Protein AF-A0A930RWK8-F1 (afdb_monomer_lite)

pLDDT: mean 89.37, std 8.67, range [32.5, 98.25]

Secondary structure (DSSP, 8-state):
--HHHHHHHHH-TT--------HHHHHHHHTT-TTSHHHHHHHHHHHGGGTTS---EEEE-STTGGGGHHHHHHHH-TTSEEEEHHHHHHHHHHHHHHHTT----TTT-SS---EEEESS-HHHHHHHHHHHHT-S--EEEE-------------SEEEE----HHHHHHHHHHHGGGTPEEEEGGG-TTSPP-----SSHHHHHHHHHHHHHHHHTSEEEEEEEEEEEGGGTT-BGGGGGGTT-SSP-HHHHHHHHHHHTTT--GGGGEEEEEEEEEEE-TTSPPEEEEEEEEEEE-SS---SSSSTTTTTEEETTTTEEHHHHHHHHHHHHSHHHHHHHHHHHHHHHHHHHHHHTT-

Radius of gyration: 29.42 Å; chains: 1; bounding box: 74×34×78 Å

Structure (mmCIF, N/CA/C/O backbone):
data_AF-A0A930RWK8-F1
#
_entry.id   AF-A0A930RWK8-F1
#
loop_
_atom_site.group_PDB
_atom_site.id
_atom_site.type_symbol
_atom_site.label_atom_id
_atom_site.label_alt_id
_atom_site.label_comp_id
_atom_site.label_asym_id
_atom_site.label_entity_id
_atom_site.label_seq_id
_atom_site.pdbx_PDB_ins_code
_atom_site.Cartn_x
_atom_site.Cartn_y
_atom_site.Cartn_z
_atom_site.occupancy
_atom_site.B_iso_or_equiv
_atom_site.auth_seq_id
_atom_site.auth_comp_id
_atom_site.auth_asym_id
_atom_site.auth_atom_id
_atom_site.pdbx_PDB_model_num
ATOM 1 N N . SER A 1 1 ? -22.813 -0.713 -0.153 1.00 51.06 1 SER A N 1
ATOM 2 C CA . SER A 1 1 ? -22.009 -1.946 -0.028 1.00 51.06 1 SER A CA 1
ATOM 3 C C . SER A 1 1 ? -22.716 -3.048 -0.808 1.00 51.06 1 SER A C 1
ATOM 5 O O . SER A 1 1 ? -23.892 -3.235 -0.554 1.00 51.06 1 SER A O 1
ATOM 7 N N . LYS A 1 2 ? -22.073 -3.734 -1.771 1.00 68.06 2 LYS A N 1
ATOM 8 C CA . LYS A 1 2 ? -22.677 -4.867 -2.525 1.00 68.06 2 LYS A CA 1
ATOM 9 C C . LYS A 1 2 ? -22.442 -6.233 -1.853 1.00 68.06 2 LYS A C 1
ATOM 11 O O . LYS A 1 2 ? -22.583 -7.271 -2.492 1.00 68.06 2 LYS A O 1
ATOM 16 N N . VAL A 1 3 ? -22.033 -6.232 -0.584 1.00 75.00 3 VAL A N 1
ATOM 17 C CA . VAL A 1 3 ? -21.620 -7.450 0.127 1.00 75.00 3 VAL A CA 1
ATOM 18 C C . VAL A 1 3 ? -22.805 -8.395 0.344 1.00 75.00 3 VAL A C 1
ATOM 20 O O . VAL A 1 3 ? -22.684 -9.566 0.011 1.00 75.00 3 VAL A O 1
ATOM 23 N N . TYR A 1 4 ? -23.965 -7.903 0.802 1.00 77.69 4 TYR A N 1
ATOM 24 C CA . TYR A 1 4 ? -25.142 -8.753 1.044 1.00 77.69 4 TYR A CA 1
ATOM 25 C C . TYR A 1 4 ? -25.658 -9.462 -0.221 1.00 77.69 4 TYR A C 1
ATOM 27 O O . TYR A 1 4 ? -25.750 -10.690 -0.182 1.00 77.69 4 TYR A O 1
ATOM 35 N N . PRO A 1 5 ? -25.920 -8.769 -1.353 1.00 82.44 5 PRO A N 1
ATOM 36 C CA . PRO A 1 5 ? -26.327 -9.446 -2.585 1.00 82.44 5 PRO A CA 1
ATOM 37 C C . PRO A 1 5 ? -25.323 -10.505 -3.044 1.00 82.44 5 PRO A C 1
ATOM 39 O O . PRO A 1 5 ? -25.714 -11.627 -3.351 1.00 82.44 5 PRO A O 1
ATOM 42 N N . LYS A 1 6 ? -24.021 -10.182 -3.018 1.00 83.50 6 LYS A N 1
ATOM 43 C CA . LYS A 1 6 ? -22.960 -11.110 -3.428 1.00 83.50 6 LYS A CA 1
ATOM 44 C C . LYS A 1 6 ? -22.943 -12.366 -2.551 1.00 83.50 6 LYS A C 1
ATOM 46 O O . LYS A 1 6 ? -23.054 -13.469 -3.071 1.00 83.50 6 LYS A O 1
ATOM 51 N N . THR A 1 7 ? -22.879 -12.200 -1.230 1.00 84.88 7 THR A N 1
ATOM 52 C CA . THR A 1 7 ? -22.817 -13.322 -0.281 1.00 84.88 7 THR A CA 1
ATOM 53 C C . THR A 1 7 ? -24.063 -14.209 -0.343 1.00 84.88 7 THR A C 1
ATOM 55 O O . THR A 1 7 ? -23.958 -15.428 -0.203 1.00 84.88 7 THR A O 1
ATOM 58 N N . MET A 1 8 ? -25.247 -13.626 -0.559 1.00 86.81 8 MET A N 1
ATOM 59 C CA . MET A 1 8 ? -26.487 -14.397 -0.698 1.00 86.81 8 MET A CA 1
ATOM 60 C C . MET A 1 8 ? -26.535 -15.164 -2.022 1.00 86.81 8 MET A C 1
ATOM 62 O O . MET A 1 8 ? -26.874 -16.345 -2.015 1.00 86.81 8 MET A O 1
ATOM 66 N N . HIS A 1 9 ? -26.124 -14.548 -3.137 1.00 88.56 9 HIS A N 1
ATOM 67 C CA . HIS A 1 9 ? -26.067 -15.214 -4.446 1.00 88.56 9 HIS A CA 1
ATOM 68 C C . HIS A 1 9 ? -25.014 -16.318 -4.525 1.00 88.56 9 HIS A C 1
ATOM 70 O O . HIS A 1 9 ? -25.244 -17.317 -5.208 1.00 88.56 9 HIS A O 1
ATOM 76 N N . ASP A 1 10 ? -23.910 -16.190 -3.787 1.00 88.38 10 ASP A N 1
ATOM 77 C CA . ASP A 1 10 ? -22.914 -17.258 -3.652 1.00 88.38 10 ASP A CA 1
ATOM 78 C C . ASP A 1 10 ? -23.503 -18.503 -2.958 1.00 88.38 10 ASP A C 1
ATOM 80 O O . ASP A 1 10 ? -23.101 -19.629 -3.256 1.00 88.38 10 ASP A O 1
ATOM 84 N N . LYS A 1 11 ? -24.486 -18.325 -2.062 1.00 88.50 11 LYS A N 1
ATOM 85 C CA . LYS A 1 11 ? -25.184 -19.425 -1.374 1.00 88.50 11 LYS A CA 1
ATOM 86 C C . LYS A 1 11 ? -26.382 -19.958 -2.160 1.00 88.50 11 LYS A C 1
ATOM 88 O O . LYS A 1 11 ? -26.614 -21.165 -2.157 1.00 88.50 11 LYS A O 1
ATOM 93 N N . ASN A 1 12 ? -27.156 -19.083 -2.796 1.00 89.38 12 ASN A N 1
ATOM 94 C CA . ASN A 1 12 ? -28.311 -19.454 -3.604 1.00 89.38 12 ASN A CA 1
ATOM 95 C C . ASN A 1 12 ? -28.601 -18.381 -4.667 1.00 89.38 12 ASN A C 1
ATOM 97 O O . ASN A 1 12 ? -28.960 -17.246 -4.352 1.00 89.38 12 ASN A O 1
ATOM 101 N N . LYS A 1 13 ? -28.478 -18.770 -5.939 1.00 88.62 13 LYS A N 1
ATOM 102 C CA . LYS A 1 13 ? -28.637 -17.878 -7.097 1.00 88.62 13 LYS A CA 1
ATOM 103 C C . LYS A 1 13 ? -30.086 -17.474 -7.374 1.00 88.62 13 LYS A C 1
ATOM 105 O O . LYS A 1 13 ? -30.294 -16.498 -8.085 1.00 88.62 13 LYS A O 1
ATOM 110 N N . ASP A 1 14 ? -31.053 -18.194 -6.811 1.00 90.31 14 ASP A N 1
ATOM 111 C CA . ASP A 1 14 ? -32.482 -17.945 -7.022 1.00 90.31 14 ASP A CA 1
ATOM 112 C C . ASP A 1 14 ? -33.058 -16.917 -6.026 1.00 90.31 14 ASP A C 1
ATOM 114 O O . ASP A 1 14 ? -34.237 -16.579 -6.100 1.00 90.31 14 ASP A O 1
ATOM 118 N N . ILE A 1 15 ? -32.247 -16.417 -5.081 1.00 90.06 15 ILE A N 1
ATOM 119 C CA . ILE A 1 15 ? -32.669 -15.385 -4.124 1.00 90.06 15 ILE A CA 1
ATOM 120 C C . ILE A 1 15 ? -32.676 -14.012 -4.803 1.00 90.06 15 ILE A C 1
ATOM 122 O O . ILE A 1 15 ? -31.666 -13.556 -5.341 1.00 90.06 15 ILE A O 1
ATOM 126 N N . GLU A 1 16 ? -33.794 -13.300 -4.696 1.00 89.00 16 GLU A N 1
ATOM 127 C CA . GLU A 1 16 ? -33.871 -11.878 -5.028 1.00 89.00 16 GLU A CA 1
ATOM 128 C C . GLU A 1 16 ? -33.518 -11.034 -3.798 1.00 89.00 16 GLU A C 1
ATOM 130 O O . GLU A 1 16 ? -34.075 -11.222 -2.718 1.00 89.00 16 GLU A O 1
ATOM 135 N N . VAL A 1 17 ? -32.575 -10.101 -3.954 1.00 89.00 17 VAL A N 1
ATOM 136 C CA . VAL A 1 17 ? -32.107 -9.230 -2.867 1.00 89.00 17 VAL A CA 1
ATOM 137 C C . VAL A 1 17 ? -32.398 -7.778 -3.223 1.00 89.00 17 VAL A C 1
ATOM 139 O O . VAL A 1 17 ? -32.021 -7.311 -4.299 1.00 89.00 17 VAL A O 1
ATOM 142 N N . PHE A 1 18 ? -33.035 -7.061 -2.297 1.00 86.19 18 PHE A N 1
ATOM 143 C CA . PHE A 1 18 ? -33.356 -5.642 -2.421 1.00 86.19 18 PHE A CA 1
ATOM 144 C C . PHE A 1 18 ? -32.705 -4.862 -1.282 1.00 86.19 18 PHE A C 1
ATOM 146 O O . PHE A 1 18 ? -32.923 -5.169 -0.111 1.00 86.19 18 PHE A O 1
ATOM 153 N N . ASP A 1 19 ? -31.960 -3.818 -1.633 1.00 87.88 19 ASP A N 1
ATOM 154 C CA . ASP A 1 19 ? -31.342 -2.918 -0.664 1.00 87.88 19 ASP A CA 1
ATOM 155 C C . ASP A 1 19 ? -32.156 -1.622 -0.576 1.00 87.88 19 ASP A C 1
ATOM 157 O O . ASP A 1 19 ? -32.342 -0.921 -1.574 1.00 87.88 19 ASP A O 1
ATOM 161 N N . ILE A 1 20 ? -32.614 -1.274 0.628 1.00 89.25 20 ILE A N 1
ATOM 162 C CA . ILE A 1 20 ? -33.291 -0.002 0.906 1.00 89.25 20 ILE A CA 1
ATOM 163 C C . ILE A 1 20 ? -32.489 0.752 1.960 1.00 89.25 20 ILE A C 1
ATOM 165 O O . ILE A 1 20 ? -32.251 0.258 3.061 1.00 89.25 20 ILE A O 1
ATOM 169 N N . ALA A 1 21 ? -32.071 1.970 1.623 1.00 89.12 21 ALA A N 1
ATOM 170 C CA . ALA A 1 21 ? -31.429 2.858 2.578 1.00 89.12 21 ALA A CA 1
ATOM 171 C C . ALA A 1 21 ? -32.486 3.505 3.484 1.00 89.12 21 ALA A C 1
ATOM 173 O O . ALA A 1 21 ? -33.383 4.194 2.999 1.00 89.12 21 ALA A O 1
ATOM 174 N N . CYS A 1 22 ? -32.334 3.350 4.801 1.00 90.88 22 CYS A N 1
ATOM 175 C CA . CYS A 1 22 ? -33.271 3.887 5.793 1.00 90.88 22 CYS A CA 1
ATOM 176 C C . CYS A 1 22 ? -32.603 4.914 6.735 1.00 90.88 22 CYS A C 1
ATOM 178 O O . CYS A 1 22 ? -32.610 4.724 7.954 1.00 90.88 22 CYS A O 1
ATOM 180 N N . PRO A 1 23 ? -32.008 6.018 6.234 1.00 88.06 23 PRO A N 1
ATOM 181 C CA . PRO A 1 23 ? -31.299 6.982 7.085 1.00 88.06 23 PRO A CA 1
ATOM 182 C C . PRO A 1 23 ? -32.226 7.684 8.090 1.00 88.06 23 PRO A C 1
ATOM 184 O O . PRO A 1 23 ? -31.811 8.002 9.201 1.00 88.06 23 PRO A O 1
ATOM 187 N N . LYS A 1 24 ? -33.508 7.874 7.743 1.00 92.12 24 LYS A N 1
ATOM 188 C CA . LYS A 1 24 ? -34.500 8.496 8.635 1.00 92.12 24 LYS A CA 1
ATOM 189 C C . LYS A 1 24 ? -34.781 7.664 9.896 1.00 92.12 24 LYS A C 1
ATOM 191 O O . LYS A 1 24 ? -35.188 8.230 10.902 1.00 92.12 24 LYS A O 1
ATOM 196 N N . PHE A 1 25 ? -34.563 6.346 9.858 1.00 93.50 25 PHE A N 1
ATOM 197 C CA . PHE A 1 25 ? -34.828 5.465 11.003 1.00 93.50 25 PHE A CA 1
ATOM 198 C C . PHE A 1 25 ? -33.866 5.751 12.154 1.00 93.50 25 PHE A C 1
ATOM 200 O O . PHE A 1 25 ? -34.283 5.750 13.306 1.00 93.50 25 PHE A O 1
ATOM 207 N N . VAL A 1 26 ? -32.605 6.059 11.836 1.00 89.62 26 VAL A N 1
ATOM 208 C CA . VAL A 1 26 ? -31.590 6.434 12.831 1.00 89.62 26 VAL A CA 1
ATOM 209 C C . VAL A 1 26 ? -32.041 7.680 13.591 1.00 89.62 26 VAL A C 1
ATOM 211 O O . VAL A 1 26 ? -32.107 7.663 14.812 1.00 89.62 26 VAL A O 1
ATOM 214 N N . LEU A 1 27 ? -32.480 8.714 12.866 1.00 88.44 27 LEU A N 1
ATOM 215 C CA . LEU A 1 27 ? -32.943 9.967 13.469 1.00 88.44 27 LEU A CA 1
ATOM 216 C C . LEU A 1 27 ? -34.163 9.790 14.380 1.00 88.44 27 LEU A C 1
ATOM 218 O O . LEU A 1 27 ? -34.292 10.512 15.360 1.00 88.44 27 LEU A O 1
ATOM 222 N N . ILE A 1 28 ? -35.074 8.869 14.053 1.00 90.62 28 ILE A N 1
ATOM 223 C CA . ILE A 1 28 ? -36.239 8.565 14.899 1.00 90.62 28 ILE A CA 1
ATOM 224 C C . ILE A 1 28 ? -35.786 7.949 16.218 1.00 90.62 28 ILE A C 1
ATOM 226 O O . ILE A 1 28 ? -36.230 8.367 17.286 1.00 90.62 28 ILE A O 1
ATOM 230 N N . VAL A 1 29 ? -34.886 6.972 16.134 1.00 88.19 29 VAL A N 1
ATOM 231 C CA . VAL A 1 29 ? -34.366 6.264 17.302 1.00 88.19 29 VAL A CA 1
ATOM 232 C C . VAL A 1 29 ? -33.571 7.211 18.198 1.00 88.19 29 VAL A C 1
ATOM 234 O O . VAL A 1 29 ? -33.831 7.279 19.393 1.00 88.19 29 VAL A O 1
ATOM 237 N N . GLU A 1 30 ? -32.674 8.011 17.622 1.00 85.88 30 GLU A N 1
ATOM 238 C CA . GLU A 1 30 ? -31.869 8.997 18.357 1.00 85.88 30 GLU A CA 1
ATOM 239 C C . GLU A 1 30 ? -32.704 10.125 18.980 1.00 85.88 30 GLU A C 1
ATOM 241 O O . GLU A 1 30 ? -32.237 10.813 19.879 1.00 85.88 30 GLU A O 1
ATOM 246 N N . ARG A 1 31 ? -33.944 10.331 18.525 1.00 86.31 31 ARG A N 1
ATOM 247 C CA . ARG A 1 31 ? -34.892 11.279 19.132 1.00 86.31 31 ARG A CA 1
ATOM 248 C C . ARG A 1 31 ? -35.817 10.629 20.159 1.00 86.31 31 ARG A C 1
ATOM 250 O O . ARG A 1 31 ? -36.739 11.296 20.619 1.00 86.31 31 ARG A O 1
ATOM 257 N N . ASN A 1 32 ? -35.602 9.352 20.480 1.00 84.50 32 ASN A N 1
ATOM 258 C CA . ASN A 1 32 ? -36.471 8.544 21.334 1.00 84.50 32 ASN A CA 1
ATOM 259 C C . ASN A 1 32 ? -37.936 8.507 20.832 1.00 84.50 32 ASN A C 1
ATOM 261 O O . ASN A 1 32 ? -38.890 8.576 21.601 1.00 84.50 32 ASN A O 1
ATOM 265 N N . GLN A 1 33 ? -38.126 8.442 19.507 1.00 87.50 33 GLN A N 1
ATOM 266 C CA . GLN A 1 33 ? -39.443 8.486 18.852 1.00 87.50 33 GLN A CA 1
ATOM 267 C C . GLN A 1 33 ? -39.882 7.134 18.273 1.00 87.50 33 GLN A C 1
ATOM 269 O O . GLN A 1 33 ? -40.814 7.080 17.479 1.00 87.50 33 GLN A O 1
ATOM 274 N N . SER A 1 34 ? -39.234 6.031 18.649 1.00 85.50 34 SER A N 1
ATOM 275 C CA . SER A 1 34 ? -39.428 4.714 18.019 1.00 85.50 34 SER A CA 1
ATOM 276 C C . SER A 1 34 ? -40.872 4.188 18.051 1.00 85.50 34 SER A C 1
ATOM 278 O O . SER A 1 34 ? -41.293 3.497 17.119 1.00 85.50 34 SER A O 1
ATOM 280 N N . ASP A 1 35 ? -41.635 4.567 19.079 1.00 83.50 35 ASP A N 1
ATOM 281 C CA . ASP A 1 35 ? -43.015 4.119 19.310 1.00 83.50 35 ASP A CA 1
ATOM 282 C C . ASP A 1 35 ? -44.079 5.172 18.945 1.00 83.50 35 ASP A C 1
ATOM 284 O O . ASP A 1 35 ? -45.250 5.041 19.316 1.00 83.50 35 ASP A O 1
ATOM 288 N N . THR A 1 36 ? -43.708 6.241 18.233 1.00 89.38 36 THR A N 1
ATOM 289 C CA . THR A 1 36 ? -44.656 7.304 17.872 1.00 89.38 36 THR A CA 1
ATOM 290 C C . THR A 1 36 ? -45.355 7.051 16.534 1.00 89.38 36 THR A C 1
ATOM 292 O O . THR A 1 36 ? -44.921 6.251 15.701 1.00 89.38 36 THR A O 1
ATOM 295 N N . LYS A 1 37 ? -46.460 7.767 16.288 1.00 90.12 37 LYS A N 1
ATOM 296 C CA . LYS A 1 37 ? -47.174 7.699 14.999 1.00 90.12 37 LYS A CA 1
ATOM 297 C C . LYS A 1 37 ? -46.309 8.192 13.843 1.00 90.12 37 LYS A C 1
ATOM 299 O O . LYS A 1 37 ? -46.400 7.665 12.739 1.00 90.12 37 LYS A O 1
ATOM 304 N N . GLU A 1 38 ? -45.458 9.176 14.108 1.00 90.31 38 GLU A N 1
ATOM 305 C CA . GLU A 1 38 ? -44.498 9.709 13.148 1.00 90.31 38 GLU A CA 1
ATOM 306 C C . GLU A 1 38 ? -43.496 8.626 12.726 1.00 90.31 38 GLU A C 1
ATOM 308 O O . GLU A 1 38 ? -43.177 8.518 11.543 1.00 90.31 38 GLU A O 1
ATOM 313 N N . ALA A 1 39 ? -43.049 7.772 13.656 1.00 91.50 39 ALA A N 1
ATOM 314 C CA . ALA A 1 39 ? -42.204 6.632 13.317 1.00 91.50 39 ALA A CA 1
ATOM 315 C C . ALA A 1 39 ? -42.926 5.619 12.425 1.00 91.50 39 ALA A C 1
ATOM 317 O O . ALA A 1 39 ? -42.356 5.181 11.425 1.00 91.50 39 ALA A O 1
ATOM 318 N N . GLU A 1 40 ? -44.188 5.285 12.724 1.00 92.69 40 GLU A N 1
ATOM 319 C CA . GLU A 1 40 ? -44.985 4.394 11.868 1.00 92.69 40 GLU A CA 1
ATOM 320 C C . GLU A 1 40 ? -45.141 4.954 10.442 1.00 92.69 40 GLU A C 1
ATOM 322 O O . GLU A 1 40 ? -45.030 4.205 9.468 1.00 92.69 40 GLU A O 1
ATOM 327 N N . GLU A 1 41 ? -45.357 6.265 10.300 1.00 93.88 41 GLU A N 1
ATOM 328 C CA . GLU A 1 41 ? -45.491 6.927 8.999 1.00 93.88 41 GLU A CA 1
ATOM 329 C C . GLU A 1 41 ? -44.176 6.932 8.213 1.00 93.88 41 GLU A C 1
ATOM 331 O O . GLU A 1 41 ? -44.157 6.556 7.039 1.00 93.88 41 GLU A O 1
ATOM 336 N N . VAL A 1 42 ? -43.059 7.274 8.860 1.00 94.81 42 VAL A N 1
ATOM 337 C CA . VAL A 1 42 ? -41.737 7.261 8.219 1.00 94.81 42 VAL A CA 1
ATOM 338 C C . VAL A 1 42 ? -41.330 5.847 7.813 1.00 94.81 42 VAL A C 1
ATOM 340 O O . VAL A 1 42 ? -40.795 5.662 6.717 1.00 94.81 42 VAL A O 1
ATOM 343 N N . VAL A 1 43 ? -41.584 4.841 8.655 1.00 94.88 43 VAL A N 1
ATOM 344 C CA . VAL A 1 43 ? -41.306 3.437 8.324 1.00 94.88 43 VAL A CA 1
ATOM 345 C C . VAL A 1 43 ? -42.156 2.993 7.137 1.00 94.88 43 VAL A C 1
ATOM 347 O O . VAL A 1 43 ? -41.613 2.431 6.187 1.00 94.88 43 VAL A O 1
ATOM 350 N N . ARG A 1 44 ? -43.454 3.315 7.123 1.00 94.25 44 ARG A N 1
ATOM 351 C CA . ARG A 1 44 ? -44.344 3.013 5.993 1.00 94.25 44 ARG A CA 1
ATOM 352 C C . ARG A 1 44 ? -43.893 3.682 4.699 1.00 94.25 44 ARG A C 1
ATOM 354 O O . ARG A 1 44 ? -43.851 3.032 3.661 1.00 94.25 44 ARG A O 1
ATOM 361 N N . GLU A 1 45 ? -43.550 4.966 4.743 1.00 94.06 45 GLU A N 1
ATOM 362 C CA . GLU A 1 45 ? -43.094 5.701 3.562 1.00 94.06 45 GLU A CA 1
ATOM 363 C C . GLU A 1 45 ? -41.775 5.131 3.021 1.00 94.06 45 GLU A C 1
ATOM 365 O O . GLU A 1 45 ? -41.641 4.921 1.816 1.00 94.06 45 GLU A O 1
ATOM 370 N N . THR A 1 46 ? -40.827 4.831 3.912 1.00 94.19 46 THR A N 1
ATOM 371 C CA . THR A 1 46 ? -39.501 4.313 3.544 1.00 94.19 46 THR A CA 1
ATOM 372 C C . THR A 1 46 ? -39.583 2.902 2.961 1.00 94.19 46 THR A C 1
ATOM 374 O O . THR A 1 46 ? -38.875 2.592 2.007 1.00 94.19 46 THR A O 1
ATOM 377 N N . LEU A 1 47 ? -40.464 2.054 3.502 1.00 93.12 47 LEU A N 1
ATOM 378 C CA . LEU A 1 47 ? -40.641 0.667 3.061 1.00 93.12 47 LEU A CA 1
ATOM 379 C C . LEU A 1 47 ? -41.692 0.501 1.956 1.00 93.12 47 LEU A C 1
ATOM 381 O O . LEU A 1 47 ? -41.895 -0.617 1.489 1.00 93.12 47 LEU A O 1
ATOM 385 N N . ARG A 1 48 ? -42.306 1.591 1.475 1.00 91.69 48 ARG A N 1
ATOM 386 C CA . ARG A 1 48 ? -43.249 1.576 0.344 1.00 91.69 48 ARG A CA 1
ATOM 387 C C . ARG A 1 48 ? -42.739 0.804 -0.884 1.00 91.69 48 ARG A C 1
ATOM 389 O O . ARG A 1 48 ? -43.554 0.120 -1.494 1.00 91.69 48 ARG A O 1
ATOM 396 N N . PRO A 1 49 ? -41.442 0.834 -1.258 1.00 90.88 49 PRO A N 1
ATOM 397 C CA . PRO A 1 49 ? -40.943 0.032 -2.379 1.00 90.88 49 PRO A CA 1
ATOM 398 C C . PRO A 1 49 ? -41.121 -1.488 -2.218 1.00 90.88 49 PRO A C 1
ATOM 400 O O . PRO A 1 49 ? -41.052 -2.204 -3.211 1.00 90.88 49 PRO A O 1
ATOM 403 N N . LEU A 1 50 ? -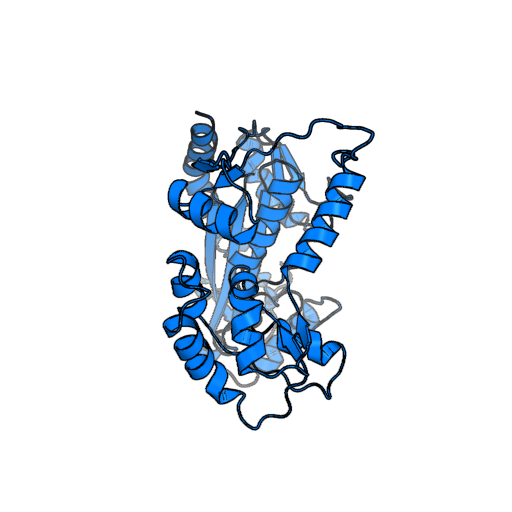41.345 -1.983 -0.995 1.00 87.06 50 LEU A N 1
ATOM 404 C CA . LEU A 1 50 ? -41.626 -3.395 -0.719 1.00 87.06 50 LEU A CA 1
ATOM 405 C C . LEU A 1 50 ? -43.122 -3.734 -0.826 1.00 87.06 50 LEU A C 1
ATOM 407 O O . LEU A 1 50 ? -43.476 -4.914 -0.863 1.00 87.06 50 LEU A O 1
ATOM 411 N N . GLU A 1 51 ? -44.022 -2.748 -0.881 1.00 83.50 51 GLU A N 1
ATOM 412 C CA . GLU A 1 51 ? -45.459 -3.012 -1.009 1.00 83.50 51 GLU A CA 1
ATOM 413 C C . GLU A 1 51 ? -45.764 -3.739 -2.330 1.00 83.50 51 GLU A C 1
ATOM 415 O O . GLU A 1 51 ? -45.349 -3.325 -3.411 1.00 83.50 51 GLU A O 1
ATOM 420 N N . GLY A 1 52 ? -46.498 -4.854 -2.248 1.00 79.00 52 GLY A N 1
ATOM 421 C CA . GLY A 1 52 ? -46.837 -5.691 -3.407 1.00 79.00 52 GLY A CA 1
ATOM 422 C C . GLY A 1 52 ? -45.734 -6.659 -3.851 1.00 79.00 52 GLY A C 1
ATOM 423 O O . GLY A 1 52 ? -45.976 -7.492 -4.727 1.00 79.00 52 GLY A O 1
ATOM 424 N N . THR A 1 53 ? -44.553 -6.604 -3.232 1.00 81.75 53 THR A N 1
ATOM 425 C CA . THR A 1 53 ? -43.502 -7.614 -3.415 1.00 81.75 53 THR A CA 1
ATOM 426 C C . THR A 1 53 ? -43.786 -8.854 -2.555 1.00 81.75 53 THR A C 1
ATOM 428 O O . THR A 1 53 ? -44.495 -8.782 -1.550 1.00 81.75 53 THR A O 1
ATOM 431 N N . LYS A 1 54 ? -43.246 -10.020 -2.939 1.00 85.44 54 LYS A N 1
ATOM 432 C CA . LYS A 1 54 ? -43.336 -11.265 -2.150 1.00 85.44 54 LYS A CA 1
ATOM 433 C C . LYS A 1 54 ? -42.139 -11.422 -1.206 1.00 85.44 54 LYS A C 1
ATOM 435 O O . LYS A 1 54 ? -41.519 -12.478 -1.172 1.00 85.44 54 LYS A O 1
ATOM 440 N N . VAL A 1 55 ? -41.781 -10.364 -0.484 1.00 91.38 55 VAL A N 1
ATOM 441 C CA . VAL A 1 55 ? -40.685 -10.436 0.489 1.00 91.38 55 VAL A CA 1
ATOM 442 C C . VAL A 1 55 ? -41.103 -11.330 1.651 1.00 91.38 55 VAL A C 1
ATOM 444 O O . VAL A 1 55 ? -42.114 -11.078 2.302 1.00 91.38 55 VAL A O 1
ATOM 447 N N . ASP A 1 56 ? -40.321 -12.375 1.907 1.00 94.00 56 ASP A N 1
ATOM 448 C CA . ASP A 1 56 ? -40.504 -13.283 3.044 1.00 94.00 56 ASP A CA 1
ATOM 449 C C . ASP A 1 56 ? -39.568 -12.965 4.220 1.00 94.00 56 ASP A C 1
ATOM 451 O O . ASP A 1 56 ? -39.850 -13.358 5.353 1.00 94.00 56 ASP A O 1
ATOM 455 N N . THR A 1 57 ? -38.492 -12.212 3.972 1.00 93.38 57 THR A N 1
ATOM 456 C CA . THR A 1 57 ? -37.424 -11.949 4.940 1.00 93.38 57 THR A CA 1
ATOM 457 C C . THR A 1 57 ? -36.882 -10.530 4.788 1.00 93.38 57 THR A C 1
ATOM 459 O O . THR A 1 57 ? -36.597 -10.077 3.683 1.00 93.38 57 THR A O 1
ATOM 462 N N . VAL A 1 58 ? -36.685 -9.831 5.907 1.00 92.50 58 VAL A N 1
ATOM 463 C CA . VAL A 1 58 ? -36.053 -8.504 5.965 1.00 92.50 58 VAL A CA 1
ATOM 464 C C . VAL A 1 58 ? -34.896 -8.540 6.959 1.00 92.50 58 VAL A C 1
ATOM 466 O O . VAL A 1 58 ? -35.053 -8.949 8.110 1.00 92.50 58 VAL A O 1
ATOM 469 N N . ILE A 1 59 ? -33.726 -8.084 6.511 1.00 90.94 59 ILE A N 1
ATOM 470 C CA . ILE A 1 59 ? -32.505 -8.015 7.318 1.00 90.94 59 ILE A CA 1
ATOM 471 C C . ILE A 1 59 ? -32.349 -6.597 7.868 1.00 90.94 59 ILE A C 1
ATOM 473 O O . ILE A 1 59 ? -32.313 -5.622 7.117 1.00 90.94 59 ILE A O 1
ATOM 477 N N . LEU A 1 60 ? -32.226 -6.475 9.189 1.00 91.00 60 LEU A N 1
ATOM 478 C CA . LEU A 1 60 ? -32.003 -5.203 9.868 1.00 91.00 60 LEU A CA 1
ATOM 479 C C . LEU A 1 60 ? -30.507 -4.855 9.836 1.00 91.00 60 LEU A C 1
ATOM 481 O O . LEU A 1 60 ? -29.731 -5.248 10.707 1.00 91.00 60 LEU A O 1
ATOM 485 N N . GLY A 1 61 ? -30.104 -4.122 8.796 1.00 86.25 61 GLY A N 1
ATOM 486 C CA . GLY A 1 61 ? -28.697 -3.807 8.509 1.00 86.25 61 GLY A CA 1
ATOM 487 C C . GLY A 1 61 ? -28.039 -2.741 9.397 1.00 86.25 61 GLY A C 1
ATOM 488 O O . GLY A 1 61 ? -26.874 -2.423 9.181 1.00 86.25 61 GLY A O 1
ATOM 489 N N . CYS A 1 62 ? -28.756 -2.163 10.363 1.00 85.88 62 CYS A N 1
ATOM 490 C CA . CYS A 1 62 ? -28.236 -1.154 11.287 1.00 85.88 62 CYS A CA 1
ATOM 491 C C . CYS A 1 62 ? -28.656 -1.492 12.719 1.00 85.88 62 CYS A C 1
ATOM 493 O O . CYS A 1 62 ? -29.800 -1.882 12.949 1.00 85.88 62 CYS A O 1
ATOM 495 N N . THR A 1 63 ? -27.765 -1.252 13.682 1.00 84.06 63 THR A N 1
ATOM 496 C CA . THR A 1 63 ? -27.976 -1.499 15.119 1.00 84.06 63 THR A CA 1
ATOM 497 C C . THR A 1 63 ? -29.101 -0.668 15.744 1.00 84.06 63 THR A C 1
ATOM 499 O O . THR A 1 63 ? -29.596 -1.028 16.805 1.00 84.06 63 THR A O 1
ATOM 502 N N . HIS A 1 64 ? -29.559 0.404 15.087 1.00 87.38 64 HIS A N 1
ATOM 503 C CA . HIS A 1 64 ? -30.722 1.189 15.525 1.00 87.38 64 HIS A CA 1
ATOM 504 C C . HIS A 1 64 ? -32.058 0.507 15.192 1.00 87.38 64 HIS A C 1
ATOM 506 O O . HIS A 1 64 ? -33.053 0.696 15.885 1.00 87.38 64 HIS A O 1
ATOM 512 N N . TYR A 1 65 ? -32.120 -0.275 14.112 1.00 90.81 65 TYR A N 1
ATOM 513 C CA . TYR A 1 65 ? -33.385 -0.785 13.572 1.00 90.81 65 TYR A CA 1
ATOM 514 C C . TYR A 1 65 ? -34.103 -1.816 14.461 1.00 90.81 65 TYR A C 1
ATOM 516 O O . TYR A 1 65 ? -35.334 -1.854 14.402 1.00 90.81 65 TYR A O 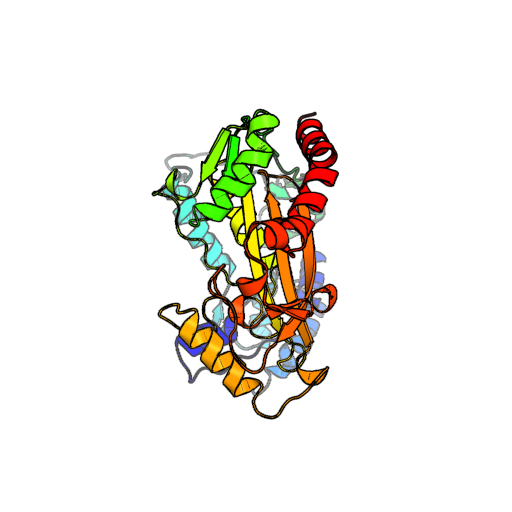1
ATOM 524 N N . PRO A 1 66 ? -33.422 -2.606 15.317 1.00 88.69 66 PRO A N 1
ATOM 525 C CA . PRO A 1 66 ? -34.090 -3.437 16.319 1.00 88.69 66 PRO A CA 1
ATOM 526 C C . PRO A 1 66 ? -35.024 -2.655 17.252 1.00 88.69 66 PRO A C 1
ATOM 528 O O . PRO A 1 66 ? -36.066 -3.182 17.638 1.00 88.69 66 PRO A O 1
ATOM 531 N N . LEU A 1 67 ? -34.732 -1.380 17.536 1.00 88.69 67 LEU A N 1
ATOM 532 C CA . LEU A 1 67 ? -35.608 -0.509 18.334 1.00 88.69 67 LEU A CA 1
ATOM 533 C C . LEU A 1 67 ? -36.907 -0.137 17.602 1.00 88.69 67 LEU A C 1
ATOM 535 O O . LEU A 1 67 ? -37.895 0.210 18.234 1.00 88.69 67 LEU A O 1
ATOM 539 N N . LEU A 1 68 ? -36.938 -0.279 16.275 1.00 91.81 68 LEU A N 1
ATOM 540 C CA . LEU A 1 68 ? -38.126 -0.103 15.437 1.00 91.81 68 LEU A CA 1
ATOM 541 C C . LEU A 1 68 ? -38.760 -1.439 15.032 1.00 91.81 68 LEU A C 1
ATOM 543 O O . LEU A 1 68 ? -39.663 -1.453 14.195 1.00 91.81 68 LEU A O 1
ATOM 547 N N . ARG A 1 69 ? -38.312 -2.576 15.586 1.00 91.31 69 ARG A N 1
ATOM 548 C CA . ARG A 1 69 ? -38.709 -3.919 15.130 1.00 91.31 69 ARG A CA 1
ATOM 549 C C . ARG A 1 69 ? -40.223 -4.098 15.079 1.00 91.31 69 ARG A C 1
ATOM 551 O O . ARG A 1 69 ? -40.735 -4.612 14.088 1.00 91.31 69 ARG A O 1
ATOM 558 N N . GLN A 1 70 ? -40.941 -3.663 16.115 1.00 90.06 70 GLN A N 1
ATOM 559 C CA . GLN A 1 70 ? -42.402 -3.781 16.153 1.00 90.06 70 GLN A CA 1
ATOM 560 C C . GLN A 1 70 ? -43.065 -2.954 15.046 1.00 90.06 70 GLN A C 1
ATOM 562 O O . GLN A 1 70 ? -43.939 -3.450 14.336 1.00 90.06 70 GLN A O 1
ATOM 567 N N . THR A 1 71 ? -42.617 -1.713 14.863 1.00 92.88 71 THR A N 1
ATOM 568 C CA . THR A 1 71 ? -43.112 -0.798 13.830 1.00 92.88 71 THR A CA 1
ATOM 569 C C . THR A 1 71 ? -42.828 -1.321 12.423 1.00 92.88 71 THR A C 1
ATOM 571 O O . THR A 1 71 ? -43.725 -1.356 11.582 1.00 92.88 71 THR A O 1
ATOM 574 N N . ILE A 1 72 ? -41.613 -1.816 12.181 1.00 93.88 72 ILE A N 1
ATOM 575 C CA . ILE A 1 72 ? -41.229 -2.452 10.918 1.00 93.88 72 ILE A CA 1
ATOM 576 C C . ILE A 1 72 ? -42.107 -3.679 10.664 1.00 93.88 72 ILE A C 1
ATOM 578 O O . ILE A 1 72 ? -42.698 -3.773 9.592 1.00 93.88 72 ILE A O 1
ATOM 582 N N . GLN A 1 73 ? -42.276 -4.568 11.650 1.00 94.31 73 GLN A N 1
ATOM 583 C CA . GLN A 1 73 ? -43.103 -5.774 11.520 1.00 94.31 73 GLN A CA 1
ATOM 584 C C . GLN A 1 73 ? -44.557 -5.449 11.152 1.00 94.31 73 GLN A C 1
ATOM 586 O O . GLN A 1 73 ? -45.139 -6.119 10.299 1.00 94.31 73 GLN A O 1
ATOM 591 N N . LYS A 1 74 ? -45.146 -4.410 11.763 1.00 91.12 74 LYS A N 1
ATOM 592 C CA . LYS A 1 74 ? -46.502 -3.943 11.429 1.00 91.12 74 LYS A CA 1
ATOM 593 C C . LYS A 1 74 ? -46.620 -3.506 9.965 1.00 91.12 74 LYS A C 1
ATOM 595 O O . LYS A 1 74 ? -47.677 -3.691 9.369 1.00 91.12 74 LYS A O 1
ATOM 600 N N . VAL A 1 75 ? -45.565 -2.911 9.403 1.00 90.62 75 VAL A N 1
ATOM 601 C CA . VAL A 1 75 ? -45.547 -2.400 8.025 1.00 90.62 75 VAL A CA 1
ATOM 602 C C . VAL A 1 75 ? -45.286 -3.512 7.011 1.00 90.62 75 VAL A C 1
ATOM 604 O O . VAL A 1 75 ? -46.015 -3.598 6.027 1.00 90.62 75 VAL A O 1
ATOM 607 N N . VAL A 1 76 ? -44.292 -4.375 7.244 1.00 91.94 76 VAL A N 1
ATOM 608 C CA . VAL A 1 76 ? -43.936 -5.445 6.289 1.00 91.94 76 VAL A CA 1
ATOM 609 C C . VAL A 1 76 ? -44.877 -6.651 6.360 1.00 91.94 76 VAL A C 1
ATOM 611 O O . VAL A 1 76 ? -44.976 -7.416 5.407 1.00 91.94 76 VAL A O 1
ATOM 614 N N . GLY A 1 77 ? -45.609 -6.804 7.465 1.00 91.50 77 GLY A N 1
ATOM 615 C CA . GLY A 1 77 ? -46.589 -7.865 7.676 1.00 91.50 77 GLY A CA 1
ATOM 616 C C . GLY A 1 77 ? -46.095 -8.959 8.620 1.00 91.50 77 GLY A C 1
ATOM 617 O O . GLY A 1 77 ? -44.905 -9.238 8.728 1.00 91.50 77 GLY A O 1
ATOM 618 N N . ALA A 1 78 ? -47.031 -9.610 9.314 1.00 91.25 78 ALA A N 1
ATOM 619 C CA . ALA A 1 78 ? -46.734 -10.558 10.395 1.00 91.25 78 ALA A CA 1
ATOM 620 C C . ALA A 1 78 ? -46.013 -11.848 9.952 1.00 91.25 78 ALA A C 1
ATOM 622 O O . ALA A 1 78 ? -45.420 -12.521 10.787 1.00 91.25 78 ALA A O 1
ATOM 623 N N . ASN A 1 79 ? -46.062 -12.188 8.660 1.00 92.94 79 ASN A N 1
ATOM 624 C CA . ASN A 1 79 ? -45.444 -13.402 8.115 1.00 92.94 79 ASN A CA 1
ATOM 625 C C . ASN A 1 79 ? -44.011 -13.179 7.607 1.00 92.94 79 ASN A C 1
ATOM 627 O O . ASN A 1 79 ? -43.367 -14.137 7.192 1.00 92.94 79 ASN A O 1
ATOM 631 N N . VAL A 1 80 ? -43.526 -11.934 7.606 1.00 94.44 80 VAL A N 1
ATOM 632 C CA . VAL A 1 80 ? -42.168 -11.607 7.159 1.00 94.44 80 VAL A CA 1
ATOM 633 C C . VAL A 1 80 ? -41.188 -11.842 8.302 1.00 94.44 80 VAL A C 1
ATOM 635 O O . VAL A 1 80 ? -41.352 -11.302 9.398 1.00 94.44 80 VAL A O 1
ATOM 638 N N . THR A 1 81 ? -40.145 -12.622 8.038 1.00 94.75 81 THR A N 1
ATOM 639 C CA . THR A 1 81 ? -39.082 -12.923 8.997 1.00 94.75 81 THR A CA 1
ATOM 640 C C . THR A 1 81 ? -38.156 -11.720 9.143 1.00 94.75 81 THR A C 1
ATOM 642 O O . THR A 1 81 ? -37.511 -11.306 8.183 1.00 94.75 81 THR A O 1
ATOM 645 N N . LEU A 1 82 ? -38.054 -11.159 10.350 1.00 93.25 82 LEU A N 1
ATOM 646 C CA . LEU A 1 82 ? -37.103 -10.084 10.650 1.00 93.25 82 LEU A CA 1
ATOM 647 C C . LEU A 1 82 ? -35.822 -10.642 11.276 1.00 93.25 82 LEU A C 1
ATOM 649 O O . LEU A 1 82 ? -35.850 -11.104 12.425 1.00 93.25 82 LEU A O 1
ATOM 653 N N . ILE A 1 83 ? -34.707 -10.528 10.555 1.00 90.06 83 ILE A N 1
ATOM 654 C CA . ILE A 1 83 ? -33.371 -10.924 11.018 1.00 90.06 83 ILE A CA 1
ATOM 655 C C . ILE A 1 83 ? -32.684 -9.720 11.664 1.00 90.06 83 ILE A C 1
ATOM 657 O O . ILE A 1 83 ? -32.501 -8.683 11.025 1.00 90.06 83 ILE A O 1
ATOM 661 N N . ASP A 1 84 ? -32.307 -9.872 12.932 1.00 86.12 84 ASP A N 1
ATOM 662 C CA . ASP A 1 84 ? -31.563 -8.881 13.708 1.00 86.12 84 ASP A CA 1
ATOM 663 C C . ASP A 1 84 ? -30.069 -9.229 13.713 1.00 86.12 84 ASP A C 1
ATOM 665 O O . ASP A 1 84 ? -29.678 -10.317 14.137 1.00 86.12 84 ASP A O 1
ATOM 669 N N . SER A 1 85 ? -29.239 -8.294 13.255 1.00 76.00 85 SER A N 1
ATOM 670 C CA . SER A 1 85 ? -27.780 -8.428 13.278 1.00 76.00 85 SER A CA 1
ATOM 671 C C . SER A 1 85 ? -27.208 -8.446 14.702 1.00 76.00 85 SER A C 1
ATOM 673 O O . SER A 1 85 ? -26.162 -9.054 14.928 1.00 76.00 85 SER A O 1
ATOM 675 N N . GLY A 1 86 ? -27.911 -7.862 15.677 1.00 78.19 86 GLY A N 1
ATOM 676 C CA . GLY A 1 86 ? -27.505 -7.845 17.079 1.00 78.19 86 GLY A CA 1
ATOM 677 C C . GLY A 1 86 ? -27.430 -9.237 17.708 1.00 78.19 86 GLY A C 1
ATOM 678 O O . GLY A 1 86 ? -26.529 -9.493 18.503 1.00 78.19 86 GLY A O 1
ATOM 679 N N . ALA A 1 87 ? -28.305 -10.170 17.318 1.00 78.31 87 ALA A N 1
ATOM 680 C CA . ALA A 1 87 ? -28.280 -11.538 17.846 1.00 78.31 87 ALA A CA 1
ATOM 681 C C . ALA A 1 87 ? -26.981 -12.278 17.476 1.00 78.31 87 ALA A C 1
ATOM 683 O O . ALA A 1 87 ? -26.396 -12.970 18.310 1.00 78.31 87 ALA A O 1
ATOM 684 N N . GLU A 1 88 ? -26.492 -12.079 16.250 1.00 81.56 88 GLU A N 1
ATOM 685 C CA . GLU A 1 88 ? -25.223 -12.657 15.801 1.00 81.56 88 GLU A CA 1
ATOM 686 C C . GLU A 1 88 ? -24.028 -12.005 16.507 1.00 81.56 88 GLU A C 1
ATOM 688 O O . GLU A 1 88 ? -23.087 -12.689 16.913 1.00 81.56 88 GLU A O 1
ATOM 693 N N . THR A 1 89 ? -24.088 -10.686 16.731 1.00 81.69 89 THR A N 1
ATOM 694 C CA . THR A 1 89 ? -23.088 -9.982 17.545 1.00 81.69 89 THR A CA 1
ATOM 695 C C . THR A 1 89 ? -23.027 -10.554 18.962 1.00 81.69 89 THR A C 1
ATOM 697 O O . THR A 1 89 ? -21.934 -10.818 19.452 1.00 81.69 89 THR A O 1
ATOM 700 N N . VAL A 1 90 ? -24.171 -10.816 19.604 1.00 85.31 90 VAL A N 1
ATOM 701 C CA . VAL A 1 90 ? -24.220 -11.434 20.941 1.00 85.31 90 VAL A CA 1
ATOM 702 C C . VAL A 1 90 ? -23.582 -12.824 20.937 1.00 85.31 90 VAL A C 1
ATOM 704 O O . VAL A 1 90 ? -22.769 -13.111 21.812 1.00 85.31 90 VAL A O 1
ATOM 707 N N . SER A 1 91 ? -23.895 -13.663 19.946 1.00 85.06 91 SER A N 1
ATOM 708 C CA . SER A 1 91 ? -23.291 -14.997 19.804 1.00 85.06 91 SER A CA 1
ATOM 709 C C . SER A 1 91 ? -21.764 -14.919 19.673 1.00 85.06 91 SER A C 1
ATOM 711 O O . SER A 1 91 ? -21.032 -15.580 20.412 1.00 85.06 91 SER A O 1
ATOM 713 N N . SER A 1 92 ? -21.278 -14.036 18.795 1.00 85.00 92 SER A N 1
ATOM 714 C CA . SER A 1 92 ? -19.845 -13.818 18.572 1.00 85.00 92 SER A CA 1
ATOM 715 C C . SER A 1 92 ? -19.134 -13.303 19.828 1.00 85.00 92 SER A C 1
ATOM 717 O O . SER A 1 92 ? -18.064 -13.795 20.187 1.00 85.00 92 SER A O 1
ATOM 719 N N . VAL A 1 93 ? -19.739 -12.342 20.535 1.00 88.44 93 VAL A N 1
ATOM 720 C CA . VAL A 1 93 ? -19.195 -11.799 21.788 1.00 88.44 93 VAL A CA 1
ATOM 721 C C . VAL A 1 93 ? -19.178 -12.864 22.884 1.00 88.44 93 VAL A C 1
ATOM 723 O O . VAL A 1 93 ? -18.176 -12.981 23.583 1.00 88.44 93 VAL A O 1
ATOM 726 N N . SER A 1 94 ? -20.226 -13.682 23.009 1.00 90.00 94 SER A N 1
ATOM 727 C CA . SER A 1 94 ? -20.275 -14.774 23.992 1.00 90.00 94 SER A CA 1
ATOM 728 C C . SER A 1 94 ? -19.122 -15.759 23.796 1.00 90.00 94 SER A C 1
ATOM 730 O O . SER A 1 94 ? -18.421 -16.077 24.753 1.00 90.00 94 SER A O 1
ATOM 732 N N . ALA A 1 95 ? -18.872 -16.184 22.553 1.00 88.25 95 ALA A N 1
ATOM 733 C CA . ALA A 1 95 ? -17.771 -17.093 22.240 1.00 88.25 95 ALA A CA 1
ATOM 734 C C . ALA A 1 95 ? -16.398 -16.499 22.606 1.00 88.25 95 ALA A C 1
ATOM 736 O O . ALA A 1 95 ? -15.536 -17.204 23.132 1.00 88.25 95 ALA A O 1
ATOM 737 N N . LEU A 1 96 ? -16.201 -15.197 22.366 1.00 90.56 96 LEU A N 1
ATOM 738 C CA . LEU A 1 96 ? -14.972 -14.491 22.740 1.00 90.56 96 LEU A CA 1
ATOM 739 C C . LEU A 1 96 ? -14.803 -14.384 24.259 1.00 90.56 96 LEU A C 1
ATOM 741 O O . LEU A 1 96 ? -13.706 -14.613 24.765 1.00 90.56 96 LEU A O 1
ATOM 745 N N . LEU A 1 97 ? -15.870 -14.062 24.994 1.00 91.19 97 LEU A N 1
ATOM 746 C CA . LEU A 1 97 ? -15.828 -13.983 26.455 1.00 91.19 97 LEU A CA 1
ATOM 747 C C . LEU A 1 97 ? -15.508 -15.344 27.081 1.00 91.19 97 LEU A C 1
ATOM 749 O O . LEU A 1 97 ? -14.685 -15.407 27.993 1.00 91.19 97 LEU A O 1
ATOM 753 N N . ASP A 1 98 ? -16.091 -16.429 26.570 1.00 89.12 98 ASP A N 1
ATOM 754 C CA . ASP A 1 98 ? -15.790 -17.789 27.026 1.00 89.12 98 ASP A CA 1
ATOM 755 C C . ASP A 1 98 ? -14.334 -18.171 26.725 1.00 89.12 98 ASP A C 1
ATOM 757 O O . ASP A 1 98 ? -13.614 -18.644 27.609 1.00 89.12 98 ASP A O 1
ATOM 761 N N . TYR A 1 99 ? -13.864 -17.909 25.500 1.00 88.94 99 TYR A N 1
ATOM 762 C CA . TYR A 1 99 ? -12.483 -18.175 25.087 1.00 88.94 99 TYR A CA 1
ATOM 763 C C . TYR A 1 99 ? -11.463 -17.429 25.961 1.00 88.94 99 TYR A C 1
ATOM 765 O O . TYR A 1 99 ? -10.481 -18.013 26.426 1.00 88.94 99 TYR A O 1
ATOM 773 N N . CYS A 1 100 ? -11.729 -16.154 26.244 1.00 91.00 100 CYS A N 1
ATOM 774 C CA . CYS A 1 100 ? -10.892 -15.311 27.092 1.00 91.00 100 CYS A CA 1
ATOM 775 C C . CYS A 1 100 ? -11.086 -15.564 28.597 1.00 91.00 100 CYS A C 1
ATOM 777 O O . CYS A 1 100 ? -10.387 -14.947 29.400 1.00 91.00 100 CYS A O 1
ATOM 779 N N . LYS A 1 101 ? -12.003 -16.462 28.993 1.00 90.06 101 LYS A N 1
ATOM 780 C CA . LYS A 1 101 ? -12.371 -16.739 30.395 1.00 90.06 101 LYS A CA 1
ATOM 781 C C . LYS A 1 101 ? -12.860 -15.496 31.152 1.00 90.06 101 LYS A C 1
ATOM 783 O O . LYS A 1 101 ? -12.555 -15.321 32.328 1.00 90.06 101 LYS A O 1
ATOM 788 N N . LEU A 1 102 ? -13.597 -14.635 30.457 1.00 90.50 102 LEU A N 1
ATOM 789 C CA . LEU A 1 102 ? -14.213 -13.411 30.980 1.00 90.50 102 LEU A CA 1
ATOM 790 C C . LEU A 1 102 ? -15.723 -13.562 31.224 1.00 90.50 102 LEU A C 1
ATOM 792 O O . LEU A 1 102 ? -16.343 -12.665 31.785 1.00 90.50 102 LEU A O 1
ATOM 796 N N . SER A 1 103 ? -16.320 -14.663 30.765 1.00 90.12 103 SER A N 1
ATOM 797 C CA . SER A 1 103 ? -17.740 -14.967 30.948 1.00 90.12 103 SER A CA 1
ATOM 798 C C . SER A 1 103 ? -18.054 -15.283 32.414 1.00 90.12 103 SER A C 1
ATOM 800 O O . SER A 1 103 ? -17.342 -16.060 33.055 1.00 90.12 103 SER A O 1
ATOM 802 N N . GLU A 1 104 ? -19.132 -14.699 32.937 1.00 87.81 104 GLU A N 1
ATOM 803 C CA . GLU A 1 104 ? -19.625 -14.937 34.293 1.00 87.81 104 GLU A CA 1
ATOM 804 C C . GLU A 1 104 ? -21.060 -15.473 34.268 1.00 87.81 104 GLU A C 1
ATOM 806 O O . GLU A 1 104 ? -21.876 -15.135 33.411 1.00 87.81 104 GLU A O 1
ATOM 811 N N . THR A 1 105 ? -21.369 -16.316 35.247 1.00 87.19 105 THR A N 1
ATOM 812 C CA . THR A 1 105 ? -22.678 -16.933 35.479 1.00 87.19 105 THR A CA 1
ATOM 813 C C . THR A 1 105 ? -23.275 -16.416 36.787 1.00 87.19 105 THR A C 1
ATOM 815 O O . THR A 1 105 ? -22.528 -15.930 37.639 1.00 87.19 105 THR A O 1
ATOM 818 N N . PRO A 1 106 ? -24.593 -16.556 37.013 1.00 87.75 106 PRO A N 1
ATOM 819 C CA . PRO A 1 106 ? -25.196 -16.241 38.307 1.00 87.75 106 PRO A CA 1
ATOM 820 C C . PRO A 1 106 ? -24.545 -16.980 39.490 1.00 87.75 106 PRO A C 1
ATOM 822 O O . PRO A 1 106 ? -24.548 -16.471 40.608 1.00 87.75 106 PRO A O 1
ATOM 825 N N . GLU A 1 107 ? -23.966 -18.164 39.265 1.00 90.25 107 GLU A N 1
ATOM 826 C CA . GLU A 1 107 ? -23.223 -18.913 40.280 1.00 90.25 107 GLU A CA 1
ATOM 827 C C . GLU A 1 107 ? -21.841 -18.310 40.576 1.00 90.25 107 GLU A C 1
ATOM 829 O O . GLU A 1 107 ? -21.392 -18.349 41.722 1.00 90.25 107 GLU A O 1
ATOM 834 N N . SER 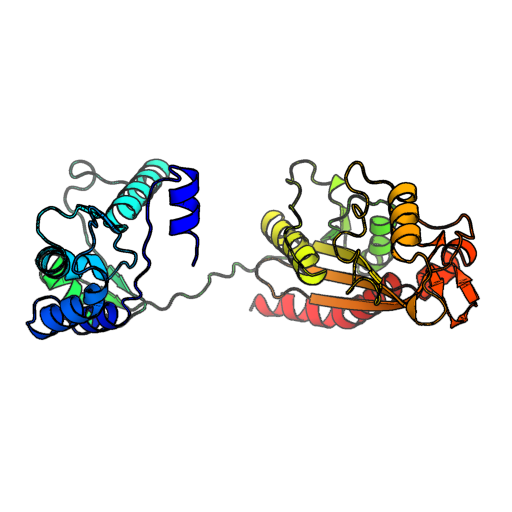A 1 108 ? -21.153 -17.774 39.562 1.00 88.38 108 SER A N 1
ATOM 835 C CA . SER A 1 108 ? -19.809 -17.197 39.714 1.00 88.38 108 SER A CA 1
ATOM 836 C C . SER A 1 108 ? -19.823 -15.717 40.100 1.00 88.38 108 SER A C 1
ATOM 838 O O . SER A 1 108 ? -18.891 -15.261 40.756 1.00 88.38 108 SER A O 1
ATOM 840 N N . ASN A 1 109 ? -20.873 -14.983 39.727 1.00 90.00 109 ASN A N 1
ATOM 841 C CA . ASN A 1 109 ? -21.106 -13.594 40.101 1.00 90.00 109 ASN A CA 1
ATOM 842 C C . ASN A 1 109 ? -22.579 -13.395 40.512 1.00 90.00 109 ASN A C 1
ATOM 844 O O . ASN A 1 109 ? -23.423 -13.048 39.681 1.00 90.00 109 ASN A O 1
ATOM 848 N N . PRO A 1 110 ? -22.910 -13.627 41.795 1.00 87.56 110 PRO A N 1
ATOM 849 C CA . PRO A 1 110 ? -24.283 -13.534 42.286 1.00 87.56 110 PRO A CA 1
ATOM 850 C C . PRO A 1 110 ? -24.804 -12.091 42.380 1.00 87.56 110 PRO A C 1
ATOM 852 O O . PRO A 1 110 ? -26.015 -11.888 42.447 1.00 87.56 110 PRO A O 1
ATOM 855 N N . GLU A 1 111 ? -23.915 -11.091 42.376 1.00 90.31 111 GLU A N 1
ATOM 856 C CA . GLU A 1 111 ? -24.259 -9.667 42.472 1.00 90.31 111 GLU A CA 1
ATOM 857 C C . GLU A 1 111 ? -23.607 -8.868 41.326 1.00 90.31 111 GLU A C 1
ATOM 859 O O . GLU A 1 111 ? -22.687 -8.076 41.553 1.00 90.31 111 GLU A O 1
ATOM 864 N N . PRO A 1 112 ? -24.065 -9.055 40.073 1.00 88.50 112 PRO A N 1
ATOM 865 C CA . PRO A 1 112 ? -23.463 -8.395 38.926 1.00 88.50 112 PRO A CA 1
ATOM 866 C C . PRO A 1 112 ? -23.709 -6.885 38.956 1.00 88.50 112 PRO A C 1
ATOM 868 O O . PRO A 1 112 ? -24.805 -6.407 39.262 1.00 88.50 112 PRO A O 1
ATOM 871 N N . THR A 1 113 ? -22.690 -6.123 38.567 1.00 87.38 113 THR A N 1
ATOM 872 C CA . THR A 1 113 ? -22.792 -4.678 38.354 1.00 87.38 113 THR A CA 1
ATOM 873 C C . THR A 1 113 ? -22.876 -4.370 36.861 1.00 87.38 113 THR A C 1
ATOM 875 O O . THR A 1 113 ? -22.319 -5.079 36.027 1.00 87.38 113 THR A O 1
ATOM 878 N N . LEU A 1 114 ? -23.601 -3.307 36.509 1.00 87.25 114 LEU A N 1
ATOM 879 C CA . LEU A 1 114 ? -23.690 -2.809 35.138 1.00 87.25 114 LEU A CA 1
ATOM 880 C C . LEU A 1 114 ? -23.185 -1.367 35.102 1.00 87.25 114 LEU A C 1
ATOM 882 O O . LEU A 1 114 ? -23.820 -0.466 35.654 1.00 87.25 114 LEU A O 1
ATOM 886 N N . GLU A 1 115 ? -22.048 -1.161 34.444 1.00 89.12 115 GLU A N 1
ATOM 887 C CA . GLU A 1 115 ? -21.549 0.158 34.061 1.00 89.12 115 GLU A CA 1
ATOM 888 C C . GLU A 1 115 ? -21.581 0.275 32.541 1.00 89.12 115 GLU A C 1
ATOM 890 O O . GLU A 1 115 ? -21.156 -0.634 31.830 1.00 89.12 115 GLU A O 1
ATOM 895 N N . ILE A 1 116 ? -22.103 1.392 32.041 1.00 92.25 116 ILE A N 1
ATOM 896 C CA . ILE A 1 116 ? -22.241 1.638 30.610 1.00 92.25 116 ILE A CA 1
ATOM 897 C C . ILE A 1 116 ? -21.358 2.823 30.243 1.00 92.25 116 ILE A C 1
ATOM 899 O O . ILE A 1 116 ? -21.380 3.863 30.903 1.00 92.25 116 ILE A O 1
ATOM 903 N N . TYR A 1 117 ? -20.610 2.681 29.156 1.00 92.75 117 TYR A N 1
ATOM 904 C CA . TYR A 1 117 ? -19.784 3.743 28.603 1.00 92.75 117 TYR A CA 1
ATOM 905 C C . TYR A 1 117 ? -20.243 4.062 27.184 1.00 92.75 117 TYR A C 1
ATOM 907 O O . TYR A 1 117 ? -20.569 3.160 26.416 1.00 92.75 117 TYR A O 1
ATOM 915 N N . THR A 1 118 ? -20.262 5.343 26.827 1.00 91.25 118 THR A N 1
ATOM 916 C CA . THR A 1 118 ? -20.626 5.797 25.480 1.00 91.25 118 THR A CA 1
ATOM 917 C C . THR A 1 118 ? -19.685 6.893 25.002 1.00 91.25 118 THR A C 1
ATOM 919 O O . THR A 1 118 ? -19.245 7.730 25.788 1.00 91.25 118 THR A O 1
ATOM 922 N N . THR A 1 119 ? -19.375 6.914 23.709 1.00 90.19 119 THR A N 1
ATOM 923 C CA . THR A 1 119 ? -18.682 8.041 23.063 1.00 90.19 119 THR A CA 1
ATOM 924 C C . THR A 1 119 ? -19.644 9.169 22.676 1.00 90.19 119 THR A C 1
ATOM 926 O O . THR A 1 119 ? -19.218 10.302 22.438 1.00 90.19 119 THR A O 1
ATOM 929 N N . GLY A 1 120 ? -20.947 8.871 22.642 1.00 86.75 120 GLY A N 1
ATOM 930 C CA . GLY A 1 120 ? -22.021 9.808 22.334 1.00 86.75 120 GLY A CA 1
ATOM 931 C C . GLY A 1 120 ? -22.418 10.700 23.512 1.00 86.75 120 GLY A C 1
ATOM 932 O O . GLY A 1 120 ? -21.631 10.995 24.412 1.00 86.75 120 GLY A O 1
ATOM 933 N N . GLU A 1 121 ? -23.653 11.189 23.484 1.00 90.06 121 GLU A N 1
ATOM 934 C CA . GLU A 1 121 ? -24.251 11.927 24.598 1.00 90.06 121 GLU A CA 1
ATOM 935 C C . GLU A 1 121 ? -24.783 10.922 25.641 1.00 90.06 121 GLU A C 1
ATOM 937 O O . GLU A 1 121 ? -25.498 9.984 25.287 1.00 90.06 121 GLU A O 1
ATOM 942 N N . ALA A 1 122 ? -24.369 11.063 26.906 1.00 92.94 122 ALA A N 1
ATOM 943 C CA . ALA A 1 122 ? -24.627 10.057 27.938 1.00 92.94 122 ALA A CA 1
ATOM 944 C C . ALA A 1 122 ? -26.081 10.062 28.414 1.00 92.94 122 ALA A C 1
ATOM 946 O O . ALA A 1 122 ? -26.646 8.985 28.578 1.00 92.94 122 ALA A O 1
ATOM 947 N N . SER A 1 123 ? -26.686 11.241 28.588 1.00 90.31 123 SER A N 1
ATOM 948 C CA . SER A 1 123 ? -28.064 11.351 29.085 1.00 90.31 123 SER A CA 1
ATOM 949 C C . SER A 1 123 ? -29.102 10.836 28.083 1.00 90.31 123 SER A C 1
ATOM 951 O O . SER A 1 123 ? -30.053 10.161 28.459 1.00 90.31 123 SER A O 1
ATOM 953 N N . LEU A 1 124 ? -28.880 11.069 26.791 1.00 87.00 124 LEU A N 1
ATOM 954 C CA . LEU A 1 124 ? -29.706 10.569 25.703 1.00 87.00 124 LEU A CA 1
ATOM 955 C C . LEU A 1 124 ? -29.601 9.048 25.596 1.00 87.00 124 LEU A C 1
ATOM 957 O O . LEU A 1 124 ? -30.608 8.365 25.428 1.00 87.00 124 LEU A O 1
ATOM 961 N N . PHE A 1 125 ? -28.381 8.510 25.701 1.00 89.62 125 PHE A N 1
ATOM 962 C CA . PHE A 1 125 ? -28.188 7.064 25.699 1.00 89.62 125 PHE A CA 1
ATOM 963 C C . PHE A 1 125 ? -28.863 6.414 26.909 1.00 89.62 125 PHE A C 1
ATOM 965 O O . PHE A 1 125 ? -29.494 5.374 26.752 1.00 89.62 125 PHE A O 1
ATOM 972 N N . GLU A 1 126 ? -28.747 7.021 28.092 1.00 91.75 126 GLU A N 1
ATOM 973 C CA . GLU A 1 126 ? -29.422 6.571 29.312 1.00 91.75 126 GLU A CA 1
ATOM 974 C C . GLU A 1 126 ? -30.936 6.484 29.097 1.00 91.75 126 GLU A C 1
ATOM 976 O O . GLU A 1 126 ? -31.495 5.404 29.252 1.00 91.75 126 GLU A O 1
ATOM 981 N N . GLU A 1 127 ? -31.580 7.553 28.618 1.00 88.62 127 GLU A N 1
ATOM 982 C CA . GLU A 1 127 ? -33.027 7.571 28.362 1.00 88.62 127 GLU A CA 1
ATOM 983 C C . GLU A 1 127 ? -33.468 6.465 27.386 1.00 88.62 127 GLU A C 1
ATOM 985 O O . GLU A 1 127 ? -34.426 5.730 27.645 1.00 88.62 127 GLU A O 1
ATOM 990 N N . ILE A 1 128 ? -32.757 6.309 26.265 1.00 87.31 128 ILE A N 1
ATOM 991 C CA . ILE A 1 128 ? -33.073 5.284 25.260 1.00 87.31 128 ILE A CA 1
ATOM 992 C C . ILE A 1 128 ? -32.868 3.878 25.842 1.00 87.31 128 ILE A C 1
ATOM 994 O O . ILE A 1 128 ? -33.718 3.001 25.667 1.00 87.31 128 ILE A O 1
ATOM 998 N N . ALA A 1 129 ? -31.751 3.648 26.535 1.00 87.94 129 ALA A N 1
ATOM 999 C CA . ALA A 1 129 ? -31.403 2.346 27.089 1.00 87.94 129 ALA A CA 1
ATOM 1000 C C . ALA A 1 129 ? -32.344 1.931 28.225 1.00 87.94 129 ALA A C 1
ATOM 1002 O O . ALA A 1 129 ? -32.706 0.760 28.305 1.00 87.94 129 ALA A O 1
ATOM 1003 N N . GLU A 1 130 ? -32.770 2.862 29.076 1.00 90.31 130 GLU A N 1
ATOM 1004 C CA . GLU A 1 130 ? -33.721 2.596 30.156 1.00 90.31 130 GLU A CA 1
ATOM 1005 C C . GLU A 1 130 ? -35.082 2.157 29.621 1.00 90.31 130 GLU A C 1
ATOM 1007 O O . GLU A 1 130 ? -35.619 1.126 30.043 1.00 90.31 130 GLU A O 1
ATOM 1012 N N . ASN A 1 131 ? -35.596 2.889 28.628 1.00 84.62 131 ASN A N 1
ATOM 1013 C CA . ASN A 1 131 ? -36.844 2.549 27.952 1.00 84.62 131 ASN A CA 1
ATOM 1014 C C . ASN A 1 131 ? -36.747 1.183 27.266 1.00 84.62 131 ASN A C 1
ATOM 1016 O O . ASN A 1 131 ? -37.632 0.341 27.417 1.00 84.62 131 ASN A O 1
ATOM 1020 N N . TRP A 1 132 ? -35.653 0.935 26.546 1.00 83.44 132 TRP A N 1
ATOM 1021 C CA . TRP A 1 132 ? -35.475 -0.306 25.801 1.00 83.44 132 TRP A CA 1
ATOM 1022 C C . TRP A 1 132 ? -35.265 -1.531 26.698 1.00 83.44 132 TRP A C 1
ATOM 1024 O O . TRP A 1 132 ? -35.883 -2.575 26.483 1.00 83.44 132 TRP A O 1
ATOM 1034 N N . LEU A 1 133 ? -34.411 -1.416 27.716 1.00 86.19 133 LEU A N 1
ATOM 1035 C CA . LEU A 1 133 ? -34.108 -2.503 28.649 1.00 86.19 133 LEU A CA 1
ATOM 1036 C C . LEU A 1 133 ? -35.189 -2.680 29.719 1.00 86.19 133 LEU A C 1
ATOM 1038 O O . LEU A 1 133 ? -35.114 -3.638 30.493 1.00 86.19 133 LEU A O 1
ATOM 1042 N N . ASN A 1 134 ? -36.172 -1.774 29.771 1.00 87.31 134 ASN A N 1
ATOM 1043 C CA . ASN A 1 134 ? -37.188 -1.701 30.813 1.00 87.31 134 ASN A CA 1
ATOM 1044 C C . ASN A 1 134 ? -36.549 -1.710 32.217 1.00 87.31 134 ASN A C 1
ATOM 1046 O O . ASN A 1 134 ? -36.886 -2.522 33.085 1.00 87.31 134 ASN A O 1
ATOM 1050 N N . ARG A 1 135 ? -35.548 -0.843 32.405 1.00 87.50 135 ARG A N 1
ATOM 1051 C CA . ARG A 1 135 ? -34.753 -0.690 33.633 1.00 87.50 135 ARG A CA 1
ATOM 1052 C C . ARG A 1 135 ? -34.554 0.789 33.926 1.00 87.50 135 ARG A C 1
ATOM 1054 O O . ARG A 1 135 ? -34.452 1.572 33.001 1.00 87.50 135 ARG A O 1
ATOM 1061 N N . THR A 1 136 ? -34.451 1.151 35.200 1.00 87.75 136 THR A N 1
ATOM 1062 C CA . THR A 1 136 ? -34.209 2.534 35.644 1.00 87.75 136 THR A CA 1
ATOM 1063 C C . THR A 1 136 ? -32.940 2.621 36.485 1.00 87.75 136 THR A C 1
ATOM 1065 O O . THR A 1 136 ? -32.617 1.670 37.201 1.00 87.75 136 THR A O 1
ATOM 1068 N N . GLY A 1 137 ? -32.281 3.775 36.483 1.00 86.44 137 GLY A N 1
ATOM 1069 C CA . GLY A 1 137 ? -31.051 4.044 37.222 1.00 86.44 137 GLY A CA 1
ATOM 1070 C C . GLY A 1 137 ? -29.794 3.500 36.539 1.00 86.44 137 GLY A C 1
ATOM 1071 O O . GLY A 1 137 ? -28.882 3.040 37.234 1.00 86.44 137 GLY A O 1
ATOM 1072 N N . LEU A 1 138 ? -29.745 3.494 35.203 1.00 90.31 138 LEU A N 1
ATOM 1073 C CA . LEU A 1 138 ? -28.559 3.043 34.470 1.00 90.31 138 LEU A CA 1
ATOM 1074 C C . LEU A 1 138 ? -27.401 4.035 34.639 1.00 90.31 138 LEU A C 1
ATOM 1076 O O . LEU A 1 138 ? -27.521 5.223 34.381 1.00 90.31 138 LEU A O 1
ATOM 1080 N N . LYS A 1 139 ? -26.222 3.545 35.030 1.00 91.12 139 LYS A N 1
ATOM 1081 C CA . LYS A 1 139 ? -25.029 4.393 35.162 1.00 91.12 139 LYS A CA 1
ATOM 1082 C C . LYS A 1 139 ? -24.308 4.502 33.821 1.00 91.12 139 LYS A C 1
ATOM 1084 O O . LYS A 1 139 ? -23.486 3.641 33.502 1.00 91.12 139 LYS A O 1
ATOM 1089 N N . VAL A 1 140 ? -24.594 5.564 33.067 1.00 94.06 140 VAL A N 1
ATOM 1090 C CA . VAL A 1 140 ? -23.947 5.848 31.777 1.00 94.06 140 VAL A CA 1
ATOM 1091 C C . VAL A 1 140 ? -22.862 6.916 31.934 1.00 94.06 140 VAL A C 1
ATOM 1093 O O . VAL A 1 140 ? -23.098 8.002 32.458 1.00 94.06 140 VAL A O 1
ATOM 1096 N N . LYS A 1 141 ? -21.645 6.622 31.470 1.00 95.38 141 LYS A N 1
ATOM 1097 C CA . LYS A 1 141 ? -20.504 7.549 31.478 1.00 95.38 141 LYS A CA 1
ATOM 1098 C C . LYS A 1 141 ? -20.084 7.877 30.050 1.00 95.38 141 LYS A C 1
ATOM 1100 O O . LYS A 1 141 ? -19.806 6.979 29.256 1.00 95.38 141 LYS A O 1
ATOM 1105 N N . LYS A 1 142 ? -19.969 9.169 29.731 1.00 93.00 142 LYS A N 1
ATOM 1106 C CA . LYS A 1 142 ? -19.338 9.591 28.479 1.00 93.00 142 LYS A CA 1
ATOM 1107 C C . LYS A 1 142 ? -17.829 9.369 28.559 1.00 93.00 142 LYS A C 1
ATOM 1109 O O . LYS A 1 142 ? -17.197 9.809 29.517 1.00 93.00 142 LYS A O 1
ATOM 1114 N N . VAL A 1 143 ? -17.258 8.728 27.547 1.00 92.44 143 VAL A N 1
ATOM 1115 C CA . VAL A 1 143 ? -15.815 8.510 27.410 1.00 92.44 143 VAL A CA 1
ATOM 1116 C C . VAL A 1 143 ? -15.322 9.024 26.069 1.00 92.44 143 VAL A C 1
ATOM 1118 O O . VAL A 1 143 ? -16.029 8.977 25.066 1.00 92.44 143 VAL A O 1
ATOM 1121 N N . THR A 1 144 ? -14.081 9.494 26.052 1.00 86.56 144 THR A N 1
ATOM 1122 C CA . THR A 1 144 ? -13.361 9.796 24.817 1.00 86.56 144 THR A CA 1
ATOM 1123 C C . THR A 1 144 ? -12.340 8.694 24.615 1.00 86.56 144 THR A C 1
ATOM 1125 O O . THR A 1 144 ? -11.464 8.515 25.461 1.00 86.56 144 THR A O 1
ATOM 1128 N N . LEU A 1 145 ? -12.459 7.954 23.516 1.00 82.75 145 LEU A N 1
ATOM 1129 C CA . LEU A 1 145 ? -11.441 6.984 23.134 1.00 82.75 145 LEU A CA 1
ATOM 1130 C C . LEU A 1 145 ? -10.189 7.757 22.712 1.00 82.75 145 LEU A C 1
ATOM 1132 O O . LEU A 1 145 ? -10.260 8.636 21.854 1.00 82.75 145 LEU A O 1
ATOM 1136 N N . LYS A 1 146 ? -9.064 7.459 23.354 1.00 74.06 146 LYS A N 1
ATOM 1137 C CA . LYS A 1 146 ? -7.735 7.826 22.870 1.00 74.06 146 LYS A CA 1
ATOM 1138 C C . LYS A 1 146 ? -7.118 6.536 22.355 1.00 74.06 146 LYS A C 1
ATOM 1140 O O . LYS A 1 146 ? -7.185 5.535 23.065 1.00 74.06 146 LYS A O 1
ATOM 1145 N N . GLU A 1 147 ? -6.584 6.538 21.140 1.00 62.34 147 GLU A N 1
ATOM 1146 C CA . GLU A 1 147 ? -5.776 5.409 20.685 1.00 62.34 147 GLU A CA 1
ATOM 1147 C C . GLU A 1 147 ? -4.596 5.264 21.644 1.00 62.34 147 GLU A C 1
ATOM 1149 O O . GLU A 1 147 ? -3.853 6.214 21.895 1.00 62.34 147 GLU A O 1
ATOM 1154 N N . GLU A 1 148 ? -4.479 4.089 22.255 1.00 48.69 148 GLU A N 1
ATOM 1155 C CA . GLU A 1 148 ? -3.339 3.749 23.092 1.00 48.69 148 GLU A CA 1
ATOM 1156 C C . GLU A 1 148 ? -2.174 3.418 22.149 1.00 48.69 148 GLU A C 1
ATOM 1158 O O . GLU A 1 148 ? -1.935 2.263 21.798 1.00 48.69 148 GLU A O 1
ATOM 1163 N N . VAL A 1 149 ? -1.476 4.448 21.670 1.00 54.53 149 VAL A N 1
ATOM 1164 C CA . VAL A 1 149 ? -0.218 4.266 20.944 1.00 54.53 149 VAL A CA 1
ATOM 1165 C C . VAL A 1 149 ? 0.823 3.877 21.986 1.00 54.53 149 VAL A C 1
ATOM 1167 O O . VAL A 1 149 ? 1.300 4.714 22.750 1.00 54.53 149 VAL A O 1
ATOM 1170 N N . LYS A 1 150 ? 1.138 2.583 22.087 1.00 50.66 150 LYS A N 1
ATOM 1171 C CA . LYS A 1 150 ? 2.307 2.164 22.864 1.00 50.66 150 LYS A CA 1
ATOM 1172 C C . LYS A 1 150 ? 3.543 2.726 22.156 1.00 50.66 150 LYS A C 1
ATOM 1174 O O . LYS A 1 150 ? 3.698 2.420 20.972 1.00 50.66 150 LYS A O 1
ATOM 1179 N N . PRO A 1 151 ? 4.407 3.506 22.830 1.00 51.62 151 PRO A N 1
ATOM 1180 C CA . PRO A 1 151 ? 5.665 3.932 22.233 1.00 51.62 151 PRO A CA 1
ATOM 1181 C C . PRO A 1 151 ? 6.468 2.677 21.885 1.00 51.62 151 PRO A C 1
ATOM 1183 O O . PRO A 1 151 ? 6.735 1.831 22.746 1.00 51.62 151 PRO A O 1
ATOM 1186 N N . VAL A 1 152 ? 6.752 2.504 20.597 1.00 57.31 152 VAL A N 1
ATOM 1187 C CA . VAL A 1 152 ? 7.570 1.400 20.103 1.00 57.31 152 VAL A CA 1
ATOM 1188 C C . VAL A 1 152 ? 8.999 1.900 20.095 1.00 57.31 152 VAL A C 1
ATOM 1190 O O . VAL A 1 152 ? 9.360 2.685 19.228 1.00 57.31 152 VAL A O 1
ATOM 1193 N N . GLU A 1 153 ? 9.812 1.415 21.033 1.00 65.06 153 GLU A N 1
ATOM 1194 C CA . GLU A 1 153 ? 11.255 1.652 21.006 1.00 65.06 153 GLU A CA 1
ATOM 1195 C C . GLU A 1 153 ? 11.827 0.951 19.762 1.00 65.06 153 GLU A C 1
ATOM 1197 O O . GLU A 1 153 ? 12.094 -0.258 19.756 1.00 65.06 153 GLU A O 1
ATOM 1202 N N . LEU A 1 154 ? 11.939 1.699 18.662 1.00 68.50 154 LEU A N 1
ATOM 1203 C CA . LEU A 1 154 ? 12.384 1.166 17.382 1.00 68.50 154 LEU A CA 1
ATOM 1204 C C . LEU A 1 154 ? 13.858 0.783 17.489 1.00 68.50 154 LEU A C 1
ATOM 1206 O O . LEU A 1 154 ? 14.757 1.617 17.630 1.00 68.50 154 LEU A O 1
ATOM 1210 N N . LYS A 1 155 ? 14.123 -0.520 17.392 1.00 75.38 155 LYS A N 1
ATOM 1211 C CA . LYS A 1 155 ? 15.487 -1.033 17.266 1.00 75.38 155 LYS A CA 1
ATOM 1212 C C . LYS A 1 155 ? 16.132 -0.425 16.021 1.00 75.38 155 LYS A C 1
ATOM 1214 O O . LYS A 1 155 ? 15.459 -0.148 15.032 1.00 75.38 155 LYS A O 1
ATOM 1219 N N . LYS A 1 156 ? 17.463 -0.295 16.028 1.00 86.31 156 LYS A N 1
ATOM 1220 C CA . LYS A 1 156 ? 18.247 0.035 14.822 1.00 86.31 156 LYS A CA 1
ATOM 1221 C C . LYS A 1 156 ? 18.295 -1.150 13.853 1.00 86.31 156 LYS A C 1
ATOM 1223 O O . LYS A 1 156 ? 19.358 -1.689 13.553 1.00 86.31 156 LYS A O 1
ATOM 1228 N N . GLU A 1 157 ? 17.130 -1.576 13.400 1.00 91.81 157 GLU A N 1
ATOM 1229 C CA . GLU A 1 157 ? 16.904 -2.652 12.452 1.00 91.81 157 GLU A CA 1
ATOM 1230 C C . GLU A 1 157 ? 15.921 -2.167 11.386 1.00 91.81 157 GLU A C 1
ATOM 1232 O O . GLU A 1 157 ? 15.001 -1.407 11.677 1.00 91.81 157 GLU A O 1
ATOM 1237 N N . ILE A 1 158 ? 16.147 -2.584 10.145 1.00 93.88 158 ILE A N 1
ATOM 1238 C CA . ILE A 1 158 ? 15.242 -2.344 9.030 1.00 93.88 158 ILE A CA 1
ATOM 1239 C C . ILE A 1 158 ? 15.054 -3.636 8.244 1.00 93.88 158 ILE A C 1
ATOM 1241 O O . ILE A 1 158 ? 16.024 -4.310 7.888 1.00 93.88 158 ILE A O 1
ATOM 1245 N N . VAL A 1 159 ? 13.804 -3.982 7.956 1.00 95.38 159 VAL A N 1
ATOM 1246 C CA . VAL A 1 159 ? 13.458 -5.154 7.151 1.00 95.38 159 VAL A CA 1
ATOM 1247 C C . VAL A 1 159 ? 13.135 -4.706 5.735 1.00 95.38 159 VAL A C 1
ATOM 1249 O O . VAL A 1 159 ? 12.242 -3.897 5.508 1.00 95.38 159 VAL A O 1
ATOM 1252 N N . ILE A 1 160 ? 13.843 -5.250 4.753 1.00 95.44 160 ILE A N 1
ATOM 1253 C CA . ILE A 1 160 ? 13.541 -5.048 3.340 1.00 95.44 160 ILE A CA 1
ATOM 1254 C C . ILE A 1 160 ? 12.578 -6.153 2.908 1.00 95.44 160 ILE A C 1
ATOM 1256 O O . ILE A 1 160 ? 12.956 -7.327 2.836 1.00 95.44 160 ILE A O 1
ATOM 1260 N N . ALA A 1 161 ? 11.339 -5.780 2.588 1.00 93.88 161 ALA A N 1
ATOM 1261 C CA . ALA A 1 161 ? 10.255 -6.679 2.202 1.00 93.88 161 ALA A CA 1
ATOM 1262 C C . ALA A 1 161 ? 10.425 -7.215 0.765 1.00 93.88 161 ALA A C 1
ATOM 1264 O O . ALA A 1 161 ? 9.579 -7.038 -0.113 1.00 93.88 161 ALA A O 1
ATOM 1265 N N . THR A 1 162 ? 11.566 -7.853 0.497 1.00 88.19 162 THR A N 1
ATOM 1266 C CA . THR A 1 162 ? 11.929 -8.420 -0.799 1.00 88.19 162 THR A CA 1
ATOM 1267 C C . THR A 1 162 ? 12.635 -9.762 -0.653 1.00 88.19 162 THR A C 1
ATOM 1269 O O . THR A 1 162 ? 13.475 -9.960 0.222 1.00 88.19 162 THR A O 1
ATOM 1272 N N . ASN A 1 163 ? 12.344 -10.671 -1.583 1.00 83.38 163 ASN A N 1
ATOM 1273 C CA . ASN A 1 163 ? 13.089 -11.918 -1.761 1.00 83.38 163 ASN A CA 1
ATOM 1274 C C . ASN A 1 163 ? 14.231 -11.791 -2.788 1.00 83.38 163 ASN A C 1
ATOM 1276 O O . ASN A 1 163 ? 14.978 -12.751 -3.010 1.00 83.38 163 ASN A O 1
ATOM 1280 N N . ASN A 1 164 ? 14.383 -10.620 -3.421 1.00 81.88 164 ASN A N 1
ATOM 1281 C CA . ASN A 1 164 ? 15.417 -10.351 -4.417 1.00 81.88 164 ASN A CA 1
ATOM 1282 C C . ASN A 1 164 ? 16.731 -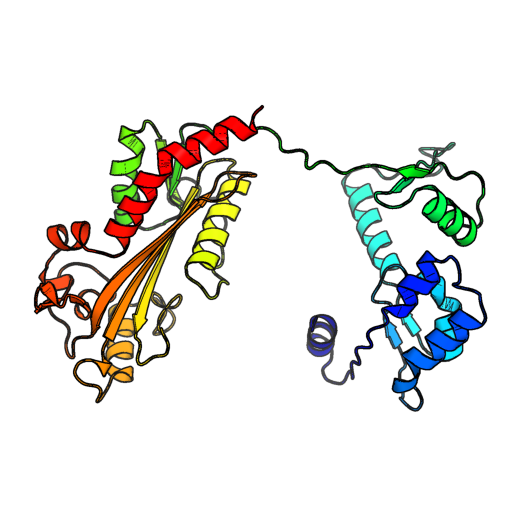9.918 -3.742 1.00 81.88 164 ASN A C 1
ATOM 1284 O O . ASN A 1 164 ? 16.822 -8.831 -3.175 1.00 81.88 164 ASN A O 1
ATOM 1288 N N . VAL A 1 165 ? 17.766 -10.755 -3.866 1.00 77.75 165 VAL A N 1
ATOM 1289 C CA . VAL A 1 165 ? 19.096 -10.533 -3.263 1.00 77.75 165 VAL A CA 1
ATOM 1290 C C . VAL A 1 165 ? 19.757 -9.246 -3.757 1.00 77.75 165 VAL A C 1
ATOM 1292 O O . VAL A 1 165 ? 20.410 -8.560 -2.978 1.00 77.75 165 VAL A O 1
ATOM 1295 N N . GLY A 1 166 ? 19.584 -8.904 -5.038 1.00 77.19 166 GLY A N 1
ATOM 1296 C CA . GLY A 1 166 ? 20.147 -7.684 -5.616 1.00 77.19 166 GLY A CA 1
ATOM 1297 C C . GLY A 1 166 ? 19.542 -6.434 -4.984 1.00 77.19 166 GLY A C 1
ATOM 1298 O O . GLY A 1 166 ? 20.279 -5.584 -4.495 1.00 77.19 166 GLY A O 1
ATOM 1299 N N . LYS A 1 167 ? 18.203 -6.383 -4.894 1.00 80.81 167 LYS A N 1
ATOM 1300 C CA . LYS A 1 167 ? 17.491 -5.280 -4.225 1.00 80.81 167 LYS A CA 1
ATOM 1301 C C . LYS A 1 167 ? 17.907 -5.161 -2.757 1.00 80.81 167 LYS A C 1
ATOM 1303 O O . LYS A 1 167 ? 18.213 -4.070 -2.297 1.00 80.81 167 LYS A O 1
ATOM 1308 N N . ALA A 1 168 ? 17.957 -6.281 -2.034 1.00 85.31 168 ALA A N 1
ATOM 1309 C CA . ALA A 1 168 ? 18.364 -6.285 -0.630 1.00 85.31 168 ALA A CA 1
ATOM 1310 C C . ALA A 1 168 ? 19.770 -5.696 -0.430 1.00 85.31 168 ALA A C 1
ATOM 1312 O O . ALA A 1 168 ? 19.974 -4.900 0.482 1.00 85.31 168 ALA A O 1
ATOM 1313 N N . LYS A 1 169 ? 20.719 -6.035 -1.311 1.00 84.06 169 LYS A N 1
ATOM 1314 C CA . LYS A 1 169 ? 22.081 -5.497 -1.257 1.00 84.06 169 LYS A CA 1
ATOM 1315 C C . LYS A 1 169 ? 22.126 -3.985 -1.510 1.00 84.06 169 LYS A C 1
ATOM 1317 O O . LYS A 1 169 ? 22.804 -3.283 -0.770 1.00 84.06 169 LYS A O 1
ATOM 1322 N N . GLU A 1 170 ? 21.392 -3.489 -2.509 1.00 82.56 170 GLU A N 1
ATOM 1323 C CA . GLU A 1 170 ? 21.310 -2.047 -2.807 1.00 82.56 170 GLU A CA 1
ATOM 1324 C C . GLU A 1 170 ? 20.808 -1.246 -1.596 1.00 82.56 170 GLU A C 1
ATOM 1326 O O . GLU A 1 170 ? 21.377 -0.212 -1.254 1.00 82.56 170 GLU A O 1
ATOM 1331 N N . PHE A 1 171 ? 19.781 -1.744 -0.901 1.00 87.88 171 PHE A N 1
ATOM 1332 C CA . PHE A 1 171 ? 19.276 -1.087 0.305 1.00 87.88 171 PHE A CA 1
ATOM 1333 C C . PHE A 1 171 ? 20.220 -1.226 1.502 1.00 87.88 171 PHE A C 1
ATOM 1335 O O . PHE A 1 171 ? 20.353 -0.282 2.283 1.00 87.88 171 PHE A O 1
ATOM 1342 N N . ALA A 1 172 ? 20.925 -2.352 1.630 1.00 88.38 172 ALA A N 1
ATOM 1343 C CA . ALA A 1 172 ? 21.909 -2.531 2.691 1.00 88.38 172 ALA A CA 1
ATOM 1344 C C . ALA A 1 172 ? 23.026 -1.476 2.632 1.00 88.38 172 ALA A C 1
ATOM 1346 O O . ALA A 1 172 ? 23.330 -0.842 3.642 1.00 88.38 172 ALA A O 1
ATOM 1347 N N . GLU A 1 173 ? 23.546 -1.193 1.434 1.00 88.12 173 GLU A N 1
ATOM 1348 C CA . GLU A 1 173 ? 24.584 -0.176 1.207 1.00 88.12 173 GLU A CA 1
ATOM 1349 C C . GLU A 1 173 ? 24.144 1.249 1.614 1.00 88.12 173 GLU A C 1
ATOM 1351 O O . GLU A 1 173 ? 24.991 2.104 1.875 1.00 88.12 173 GLU A O 1
ATOM 1356 N N . ILE A 1 174 ? 22.835 1.506 1.716 1.00 86.88 174 ILE A N 1
ATOM 1357 C CA . ILE A 1 174 ? 22.265 2.799 2.126 1.00 86.88 174 ILE A CA 1
ATOM 1358 C C . ILE A 1 174 ? 22.086 2.884 3.646 1.00 86.88 174 ILE A C 1
ATOM 1360 O O . ILE A 1 174 ? 22.416 3.907 4.254 1.00 86.88 174 ILE A O 1
ATOM 1364 N N . PHE A 1 175 ? 21.538 1.836 4.268 1.00 90.00 175 PHE A N 1
ATOM 1365 C CA . PHE A 1 175 ? 21.109 1.878 5.671 1.00 90.00 175 PHE A CA 1
ATOM 1366 C C . PHE A 1 175 ? 22.181 1.414 6.665 1.00 90.00 175 PHE A C 1
ATOM 1368 O O . PHE A 1 175 ? 22.233 1.941 7.780 1.00 90.00 175 PHE A O 1
ATOM 1375 N N . GLU A 1 176 ? 23.083 0.508 6.278 1.00 90.88 176 GLU A N 1
ATOM 1376 C CA . GLU A 1 176 ? 24.177 0.066 7.155 1.00 90.88 176 GLU A CA 1
ATOM 1377 C C . GLU A 1 176 ? 25.103 1.225 7.574 1.00 90.88 176 GLU A C 1
ATOM 1379 O O . GLU A 1 176 ? 25.371 1.360 8.773 1.00 90.88 176 GLU A O 1
ATOM 1384 N N . PRO A 1 177 ? 25.531 2.148 6.678 1.00 90.69 177 PRO A N 1
ATOM 1385 C CA . PRO A 1 177 ? 26.322 3.317 7.078 1.00 90.69 177 PRO A CA 1
ATOM 1386 C C . PRO A 1 177 ? 25.578 4.280 8.013 1.00 90.69 177 PRO A C 1
ATOM 1388 O O . PRO A 1 177 ? 26.208 5.040 8.747 1.00 90.69 177 PRO A O 1
ATOM 1391 N N . LYS A 1 178 ? 24.239 4.245 8.006 1.00 87.06 178 LYS A N 1
ATOM 1392 C CA . LYS A 1 178 ? 23.374 5.003 8.924 1.00 87.06 178 LYS A CA 1
ATOM 1393 C C . LYS A 1 178 ? 23.193 4.302 10.280 1.00 87.06 178 LYS A C 1
ATOM 1395 O O . LYS A 1 178 ? 22.535 4.841 11.168 1.00 87.06 178 LYS A O 1
ATOM 1400 N N . GLY A 1 179 ? 23.804 3.129 10.466 1.00 89.31 179 GLY A N 1
ATOM 1401 C CA . GLY A 1 179 ? 23.822 2.378 11.719 1.00 89.31 179 GLY A CA 1
ATOM 1402 C C . GLY A 1 179 ? 22.647 1.420 11.911 1.00 89.31 179 GLY A C 1
ATOM 1403 O O . GLY A 1 179 ? 22.396 1.040 13.052 1.00 89.31 179 GLY A O 1
ATOM 1404 N N . TYR A 1 180 ? 21.936 1.055 10.840 1.00 91.12 180 TYR A N 1
ATOM 1405 C CA . TYR A 1 180 ? 20.840 0.085 10.881 1.00 91.12 180 TYR A CA 1
ATOM 1406 C C . TYR A 1 180 ? 21.322 -1.312 10.487 1.00 91.12 180 TYR A C 1
ATOM 1408 O O . TYR A 1 180 ? 22.067 -1.478 9.525 1.00 91.12 180 TYR A O 1
ATOM 1416 N N . SER A 1 181 ? 20.857 -2.322 11.219 1.00 92.69 181 SER A N 1
ATOM 1417 C CA . SER A 1 181 ? 20.952 -3.728 10.829 1.00 92.69 181 SER A CA 1
ATOM 1418 C C . SER A 1 181 ? 19.912 -4.025 9.754 1.00 92.69 181 SER A C 1
ATOM 1420 O O . SER A 1 181 ? 18.724 -3.803 9.976 1.00 92.69 181 SER A O 1
ATOM 1422 N N . VAL A 1 182 ? 20.335 -4.527 8.596 1.00 93.44 182 VAL A N 1
ATOM 1423 C CA . VAL A 1 182 ? 19.431 -4.788 7.471 1.00 93.44 182 VAL A CA 1
ATOM 1424 C C . VAL A 1 182 ? 19.058 -6.266 7.445 1.00 93.44 182 VAL A C 1
ATOM 1426 O O . VAL A 1 182 ? 19.918 -7.147 7.423 1.00 93.44 182 VAL A O 1
ATOM 1429 N N . LYS A 1 183 ? 17.754 -6.529 7.454 1.00 94.19 183 LYS A N 1
ATOM 1430 C CA . LYS A 1 183 ? 17.136 -7.854 7.370 1.00 94.19 183 LYS A CA 1
ATOM 1431 C C . LYS A 1 183 ? 16.284 -7.960 6.114 1.00 94.19 183 LYS A C 1
ATOM 1433 O O . LYS A 1 183 ? 15.922 -6.957 5.506 1.00 94.19 183 LYS A O 1
ATOM 1438 N N . THR A 1 184 ? 15.953 -9.175 5.709 1.00 93.94 184 THR A N 1
ATOM 1439 C CA . THR A 1 184 ? 15.094 -9.454 4.552 1.00 93.94 184 THR A CA 1
ATOM 1440 C C . THR A 1 184 ? 13.982 -10.418 4.939 1.00 93.94 184 THR A C 1
ATOM 1442 O O . THR A 1 184 ? 14.043 -11.038 5.995 1.00 93.94 184 THR A O 1
ATOM 1445 N N . LEU A 1 185 ? 13.005 -10.636 4.055 1.00 91.38 185 LEU A N 1
ATOM 1446 C CA . LEU A 1 185 ? 11.966 -11.658 4.272 1.00 91.38 185 LEU A CA 1
ATOM 1447 C C . LEU A 1 185 ? 12.536 -13.066 4.508 1.00 91.38 185 LEU A C 1
ATOM 1449 O O . LEU A 1 185 ? 11.898 -13.901 5.134 1.00 91.38 185 LEU A O 1
ATOM 1453 N N . ARG A 1 186 ? 13.764 -13.337 4.049 1.00 89.62 186 ARG A N 1
ATOM 1454 C CA . ARG A 1 186 ? 14.436 -14.626 4.265 1.00 89.62 186 ARG A CA 1
ATOM 1455 C C . ARG A 1 186 ? 14.859 -14.853 5.713 1.00 89.62 186 ARG A C 1
ATOM 1457 O O . ARG A 1 186 ? 15.100 -15.996 6.086 1.00 89.62 186 ARG A O 1
ATOM 1464 N N . ASP A 1 187 ? 14.989 -13.784 6.494 1.00 91.19 187 ASP A N 1
ATOM 1465 C CA . ASP A 1 187 ? 15.297 -13.852 7.920 1.00 91.19 187 ASP A CA 1
ATOM 1466 C C . ASP A 1 187 ? 14.064 -14.224 8.764 1.00 91.19 187 ASP A C 1
ATOM 1468 O O . ASP A 1 187 ? 14.230 -14.578 9.928 1.00 91.19 187 ASP A O 1
ATOM 1472 N N . PHE A 1 188 ? 12.863 -14.187 8.170 1.00 91.44 188 PHE A N 1
ATOM 1473 C CA . PHE A 1 188 ? 11.575 -14.429 8.827 1.00 91.44 188 PHE A CA 1
ATOM 1474 C C . PHE A 1 188 ? 10.727 -15.439 8.027 1.00 91.44 188 PHE A C 1
ATOM 1476 O O . PHE A 1 188 ? 9.715 -15.070 7.427 1.00 91.44 188 PHE A O 1
ATOM 1483 N N . PRO A 1 189 ? 11.143 -16.719 7.949 1.00 86.31 189 PRO A N 1
ATOM 1484 C CA . PRO A 1 189 ? 10.439 -17.748 7.176 1.00 86.31 189 PRO A CA 1
ATOM 1485 C C . PRO A 1 189 ? 9.012 -18.049 7.668 1.00 86.31 189 PRO A C 1
ATOM 1487 O O . PRO A 1 189 ? 8.258 -18.712 6.960 1.00 86.31 189 PRO A O 1
ATOM 1490 N N . GLU A 1 190 ? 8.664 -17.619 8.878 1.00 88.81 190 GLU A N 1
ATOM 1491 C CA . GLU A 1 190 ? 7.339 -17.731 9.482 1.00 88.81 190 GLU A CA 1
ATOM 1492 C C . GLU A 1 190 ? 6.332 -16.686 8.986 1.00 88.81 190 GLU A C 1
ATOM 1494 O O . GLU A 1 190 ? 5.136 -16.893 9.182 1.00 88.81 190 GLU A O 1
ATOM 1499 N N . LEU A 1 191 ? 6.788 -15.597 8.352 1.00 88.56 191 LEU A N 1
ATOM 1500 C CA . LEU A 1 191 ? 5.889 -14.580 7.810 1.00 88.56 191 LEU A CA 1
ATOM 1501 C C . LEU A 1 191 ? 5.112 -15.128 6.617 1.00 88.56 191 LEU A C 1
ATOM 1503 O O . LEU A 1 191 ? 5.690 -15.659 5.662 1.00 88.56 191 LEU A O 1
ATOM 1507 N N . GLU A 1 192 ? 3.797 -14.940 6.649 1.00 86.25 192 GLU A N 1
ATOM 1508 C CA . GLU A 1 192 ? 2.944 -15.239 5.506 1.00 86.25 192 GLU A CA 1
ATOM 1509 C C . GLU A 1 192 ? 3.215 -14.253 4.358 1.00 86.25 192 GLU A C 1
ATOM 1511 O O . GLU A 1 192 ? 3.536 -13.078 4.558 1.00 86.25 192 GLU A O 1
ATOM 1516 N N . GLU A 1 193 ? 3.108 -14.734 3.117 1.00 84.38 193 GLU A N 1
ATOM 1517 C CA . GLU A 1 193 ? 3.268 -13.870 1.950 1.00 84.38 193 GLU A CA 1
ATOM 1518 C C . GLU A 1 193 ? 2.080 -12.905 1.862 1.00 84.38 193 GLU A C 1
ATOM 1520 O O . GLU A 1 193 ? 0.927 -13.320 1.754 1.00 84.38 193 GLU A O 1
ATOM 1525 N N . VAL A 1 194 ? 2.365 -11.602 1.894 1.00 88.50 194 VAL A N 1
ATOM 1526 C CA . VAL A 1 194 ? 1.332 -10.570 1.770 1.00 88.50 194 VAL A CA 1
ATOM 1527 C C . VAL A 1 194 ? 0.818 -10.538 0.331 1.00 88.50 194 VAL A C 1
ATOM 1529 O O . VAL A 1 194 ? 1.553 -10.167 -0.590 1.00 88.50 194 VAL A O 1
ATOM 1532 N N . GLU A 1 195 ? -0.450 -10.901 0.133 1.00 86.50 195 GLU A N 1
ATOM 1533 C CA . GLU A 1 195 ? -1.097 -10.830 -1.177 1.00 86.50 195 GLU A CA 1
ATOM 1534 C C . GLU A 1 195 ? -1.250 -9.375 -1.652 1.00 86.50 195 GLU A C 1
ATOM 1536 O O . GLU A 1 195 ? -1.910 -8.546 -1.028 1.00 86.50 195 GLU A O 1
ATOM 1541 N N . GLU A 1 196 ? -0.670 -9.061 -2.811 1.00 84.00 196 GLU A N 1
ATOM 1542 C CA . GLU A 1 196 ? -0.758 -7.744 -3.450 1.00 84.00 196 GLU A CA 1
ATOM 1543 C C . GLU A 1 196 ? -2.110 -7.566 -4.161 1.00 84.00 196 GLU A C 1
ATOM 1545 O O . GLU A 1 196 ? -2.266 -7.890 -5.343 1.00 84.00 196 GLU A O 1
ATOM 1550 N N . THR A 1 197 ? -3.107 -7.060 -3.433 1.00 88.50 197 THR A N 1
ATOM 1551 C CA . THR A 1 197 ? -4.465 -6.819 -3.960 1.00 88.50 197 THR A CA 1
ATOM 1552 C C . THR A 1 197 ? -4.710 -5.386 -4.445 1.00 88.50 197 THR A C 1
ATOM 1554 O O . THR A 1 197 ? -5.818 -5.064 -4.883 1.00 88.50 197 THR A O 1
ATOM 1557 N N . GLY A 1 198 ? -3.709 -4.512 -4.327 1.00 86.31 198 GLY A N 1
ATOM 1558 C CA . GLY A 1 198 ? -3.784 -3.112 -4.727 1.00 86.31 198 GLY A CA 1
ATOM 1559 C C . GLY A 1 198 ? -3.869 -2.930 -6.242 1.00 86.31 198 GLY A C 1
ATOM 1560 O O . GLY A 1 198 ? -3.515 -3.801 -7.041 1.00 86.31 198 GLY A O 1
ATOM 1561 N N . LYS A 1 199 ? -4.374 -1.768 -6.647 1.00 91.06 199 LYS A N 1
ATOM 1562 C CA . LYS A 1 199 ? -4.495 -1.331 -8.044 1.00 91.06 199 LYS A CA 1
ATOM 1563 C C . LYS A 1 199 ? -3.392 -0.356 -8.442 1.00 91.06 199 LYS A C 1
ATOM 1565 O O . LYS A 1 199 ? -3.208 -0.119 -9.634 1.00 91.06 199 LYS A O 1
ATOM 1570 N N . THR A 1 200 ? -2.673 0.204 -7.474 1.00 94.62 200 THR A N 1
ATOM 1571 C CA . THR A 1 200 ? -1.528 1.094 -7.689 1.00 94.62 200 THR A CA 1
ATOM 1572 C C . THR A 1 200 ? -0.267 0.532 -7.036 1.00 94.62 200 THR A C 1
ATOM 1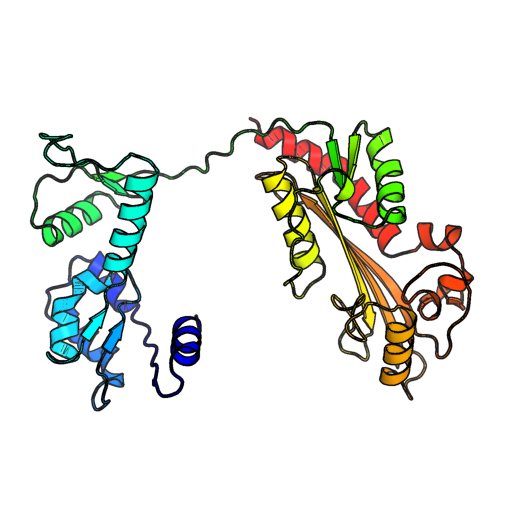574 O O . THR A 1 200 ? -0.341 -0.296 -6.126 1.00 94.62 200 THR A O 1
ATOM 1577 N N . PHE A 1 201 ? 0.900 1.004 -7.487 1.00 95.69 201 PHE A N 1
ATOM 1578 C CA . PHE A 1 201 ? 2.181 0.634 -6.877 1.00 95.69 201 PHE A CA 1
ATOM 1579 C C . PHE A 1 201 ? 2.248 1.044 -5.400 1.00 95.69 201 PHE A C 1
ATOM 1581 O O . PHE A 1 201 ? 2.741 0.290 -4.566 1.00 95.69 201 PHE A O 1
ATOM 1588 N N . GLU A 1 202 ? 1.699 2.215 -5.062 1.00 96.69 202 GLU A N 1
ATOM 1589 C CA . GLU A 1 202 ? 1.625 2.688 -3.679 1.00 96.69 202 GLU A CA 1
ATOM 1590 C C . GLU A 1 202 ? 0.754 1.778 -2.809 1.00 96.69 202 GLU A C 1
ATOM 1592 O O . GLU A 1 202 ? 1.185 1.397 -1.725 1.00 96.69 202 GLU A O 1
ATOM 1597 N N . GLU A 1 203 ? -0.435 1.382 -3.275 1.00 95.44 203 GLU A N 1
ATOM 1598 C CA . GLU A 1 203 ? -1.328 0.502 -2.510 1.00 95.44 203 GLU A CA 1
ATOM 1599 C C . GLU A 1 203 ? -0.661 -0.844 -2.194 1.00 95.44 203 GLU A C 1
ATOM 1601 O O . GLU A 1 203 ? -0.736 -1.313 -1.060 1.00 95.44 203 GLU A O 1
ATOM 1606 N N . ASN A 1 204 ? 0.036 -1.445 -3.163 1.00 94.62 204 ASN A N 1
ATOM 1607 C CA . ASN A 1 204 ? 0.759 -2.703 -2.956 1.00 94.62 204 ASN A CA 1
ATOM 1608 C C . ASN A 1 204 ? 1.954 -2.542 -2.012 1.00 94.62 204 ASN A C 1
ATOM 1610 O O . ASN A 1 204 ? 2.146 -3.356 -1.105 1.00 94.62 204 ASN A O 1
ATOM 1614 N N . ALA A 1 205 ? 2.766 -1.501 -2.217 1.00 95.62 205 ALA A N 1
ATOM 1615 C CA . ALA A 1 205 ? 3.938 -1.253 -1.391 1.00 95.62 205 ALA A CA 1
ATOM 1616 C C . ALA A 1 205 ? 3.541 -0.927 0.059 1.00 95.62 205 ALA A C 1
ATOM 1618 O O . ALA A 1 205 ? 4.145 -1.472 0.981 1.00 95.62 205 ALA A O 1
ATOM 1619 N N . ARG A 1 206 ? 2.485 -0.127 0.273 1.00 96.38 206 ARG A N 1
ATOM 1620 C CA . ARG A 1 206 ? 1.923 0.152 1.605 1.00 96.38 206 ARG A CA 1
ATOM 1621 C C . ARG A 1 206 ? 1.388 -1.097 2.265 1.00 96.38 206 ARG A C 1
ATOM 1623 O O . ARG A 1 206 ? 1.805 -1.398 3.377 1.00 96.38 206 ARG A O 1
ATOM 1630 N N . LEU A 1 207 ? 0.533 -1.848 1.567 1.00 95.12 207 LEU A N 1
ATOM 1631 C CA . LEU A 1 207 ? -0.046 -3.076 2.102 1.00 95.12 207 LEU A CA 1
ATOM 1632 C C . LEU A 1 207 ? 1.051 -4.021 2.603 1.00 95.12 207 LEU A C 1
ATOM 1634 O O . LEU A 1 207 ? 0.946 -4.563 3.698 1.00 95.12 207 LEU A O 1
ATOM 1638 N N . LYS A 1 208 ? 2.142 -4.161 1.848 1.00 94.62 208 LYS A N 1
ATOM 1639 C CA . LYS A 1 208 ? 3.285 -4.989 2.241 1.00 94.62 208 LYS A CA 1
ATOM 1640 C C . LYS A 1 208 ? 4.083 -4.394 3.405 1.00 94.62 208 LYS A C 1
ATOM 1642 O O . LYS A 1 208 ? 4.348 -5.105 4.369 1.00 94.62 208 LYS A O 1
ATOM 1647 N N . ALA A 1 209 ? 4.474 -3.121 3.326 1.00 96.19 209 ALA A N 1
ATOM 1648 C CA . ALA A 1 209 ? 5.297 -2.481 4.353 1.00 96.19 209 ALA A CA 1
ATOM 1649 C C . ALA A 1 209 ? 4.567 -2.385 5.699 1.00 96.19 209 ALA A C 1
ATOM 1651 O O . ALA A 1 209 ? 5.115 -2.786 6.720 1.00 96.19 209 ALA A O 1
ATOM 1652 N N . GLU A 1 210 ? 3.329 -1.891 5.699 1.00 95.25 210 GLU A N 1
ATOM 1653 C CA . GLU A 1 210 ? 2.547 -1.626 6.910 1.00 95.25 210 GLU A CA 1
ATOM 1654 C C . GLU A 1 210 ? 2.124 -2.924 7.607 1.00 95.25 210 GLU A C 1
ATOM 1656 O O . GLU A 1 210 ? 2.210 -3.011 8.832 1.00 95.25 210 GLU A O 1
ATOM 1661 N N . THR A 1 211 ? 1.742 -3.960 6.850 1.00 94.00 211 THR A N 1
ATOM 1662 C CA . THR A 1 211 ? 1.416 -5.279 7.426 1.00 94.00 211 THR A CA 1
ATOM 1663 C C . THR A 1 211 ? 2.621 -5.859 8.163 1.00 94.00 211 THR A C 1
ATOM 1665 O O . THR A 1 211 ? 2.527 -6.180 9.346 1.00 94.00 211 THR A O 1
ATOM 1668 N N . ILE A 1 212 ? 3.779 -5.913 7.498 1.00 94.12 212 ILE A N 1
ATOM 1669 C CA . ILE A 1 212 ? 4.991 -6.510 8.075 1.00 94.12 212 ILE A CA 1
ATOM 1670 C C . ILE A 1 212 ? 5.536 -5.645 9.218 1.00 94.12 212 ILE A C 1
ATOM 1672 O O . ILE A 1 212 ? 6.018 -6.185 10.211 1.00 94.12 212 ILE A O 1
ATOM 1676 N N . ALA A 1 213 ? 5.445 -4.313 9.122 1.00 93.56 213 ALA A N 1
ATOM 1677 C CA . ALA A 1 213 ? 5.903 -3.418 10.184 1.00 93.56 213 ALA A CA 1
ATOM 1678 C C . ALA A 1 213 ? 5.104 -3.646 11.466 1.00 93.56 213 ALA A C 1
ATOM 1680 O O . ALA A 1 213 ? 5.690 -3.804 12.536 1.00 93.56 213 ALA A O 1
ATOM 1681 N N . ASN A 1 214 ? 3.778 -3.739 11.356 1.00 90.44 214 ASN A N 1
ATOM 1682 C CA . ASN A 1 214 ? 2.908 -4.006 12.496 1.00 90.44 214 ASN A CA 1
ATOM 1683 C C . ASN A 1 214 ? 3.094 -5.419 13.065 1.00 90.44 214 ASN A C 1
ATOM 1685 O O . ASN A 1 214 ? 2.971 -5.603 14.273 1.00 90.44 214 ASN A O 1
ATOM 1689 N N . GLU A 1 215 ? 3.426 -6.411 12.244 1.00 91.50 215 GLU A N 1
ATOM 1690 C CA . GLU A 1 215 ? 3.682 -7.770 12.727 1.00 91.50 215 GLU A CA 1
ATOM 1691 C C . GLU A 1 215 ? 5.035 -7.892 13.446 1.00 91.50 215 GLU A C 1
ATOM 1693 O O . GLU A 1 215 ? 5.110 -8.421 14.555 1.00 91.50 215 GLU A O 1
ATOM 1698 N N . LEU A 1 216 ? 6.102 -7.345 12.855 1.00 90.69 216 LEU A N 1
ATOM 1699 C CA . LEU A 1 216 ? 7.466 -7.445 13.385 1.00 90.69 216 LEU A CA 1
ATOM 1700 C C . LEU A 1 216 ? 7.826 -6.363 14.409 1.00 90.69 216 LEU A C 1
ATOM 1702 O O . LEU A 1 216 ? 8.878 -6.449 15.045 1.00 90.69 216 LEU A O 1
ATOM 1706 N N . GLN A 1 217 ? 6.982 -5.341 14.564 1.00 89.69 217 GLN A N 1
ATOM 1707 C CA . GLN A 1 217 ? 7.232 -4.178 15.420 1.00 89.69 217 GLN A CA 1
ATOM 1708 C C . GLN A 1 217 ? 8.579 -3.495 15.099 1.00 89.69 217 GLN A C 1
ATOM 1710 O O . GLN A 1 217 ? 9.375 -3.191 15.988 1.00 89.69 217 GLN A O 1
ATOM 1715 N N . THR A 1 218 ? 8.858 -3.287 13.807 1.00 92.00 218 THR A N 1
ATOM 1716 C CA . THR A 1 218 ? 10.124 -2.725 13.301 1.00 92.00 218 THR A CA 1
ATOM 1717 C C . THR A 1 218 ? 9.904 -1.877 12.047 1.00 92.00 218 THR A C 1
ATOM 1719 O O . THR A 1 218 ? 8.813 -1.879 11.475 1.00 92.00 218 THR A O 1
ATOM 1722 N N . ILE A 1 219 ? 10.935 -1.152 11.605 1.00 94.25 219 ILE A N 1
ATOM 1723 C CA . ILE A 1 219 ? 10.884 -0.390 10.353 1.00 94.25 219 ILE A CA 1
ATOM 1724 C C . ILE A 1 219 ? 10.952 -1.358 9.172 1.00 94.25 219 ILE A C 1
ATOM 1726 O O . ILE A 1 219 ? 11.848 -2.202 9.091 1.00 94.25 219 ILE A O 1
ATOM 1730 N N . VAL A 1 220 ? 10.039 -1.199 8.217 1.00 95.62 220 VAL A N 1
ATOM 1731 C CA . VAL A 1 220 ? 9.979 -2.014 7.002 1.00 95.62 220 VAL A CA 1
ATOM 1732 C C . VAL A 1 220 ? 10.039 -1.128 5.772 1.00 95.62 220 VAL A C 1
ATOM 1734 O O . VAL A 1 220 ? 9.305 -0.151 5.663 1.00 95.62 220 VAL A O 1
ATOM 1737 N N . LEU A 1 221 ? 10.887 -1.506 4.818 1.00 96.25 221 LEU A N 1
ATOM 1738 C CA . LEU A 1 221 ? 10.903 -0.951 3.473 1.00 96.25 221 LEU A CA 1
ATOM 1739 C C . LEU A 1 221 ? 10.275 -1.943 2.492 1.00 96.25 221 LEU A C 1
ATOM 1741 O O . LEU A 1 221 ? 10.800 -3.043 2.309 1.00 96.25 221 LEU A O 1
ATOM 1745 N N . ALA A 1 222 ? 9.222 -1.532 1.794 1.00 95.62 222 ALA A N 1
ATOM 1746 C CA . ALA A 1 222 ? 8.704 -2.247 0.632 1.00 95.62 222 ALA A CA 1
ATOM 1747 C C . ALA A 1 222 ? 8.960 -1.471 -0.664 1.00 95.62 222 ALA A C 1
ATOM 1749 O O . ALA A 1 222 ? 8.998 -0.243 -0.684 1.00 95.62 222 ALA A O 1
ATOM 1750 N N . ASP A 1 223 ? 9.116 -2.225 -1.750 1.00 93.44 223 ASP A N 1
ATOM 1751 C CA . ASP A 1 223 ? 9.237 -1.732 -3.122 1.00 93.44 223 ASP A CA 1
ATOM 1752 C C . ASP A 1 223 ? 8.152 -2.399 -3.964 1.00 93.44 223 ASP A C 1
ATOM 1754 O O . ASP A 1 223 ? 8.058 -3.633 -3.971 1.00 93.44 223 ASP A O 1
ATOM 1758 N N . ASP A 1 224 ? 7.387 -1.594 -4.699 1.00 94.56 224 ASP A N 1
ATOM 1759 C CA . ASP A 1 224 ? 6.603 -2.067 -5.836 1.00 94.56 224 ASP A CA 1
ATOM 1760 C C . ASP A 1 224 ? 7.004 -1.290 -7.094 1.00 94.56 224 ASP A C 1
ATOM 1762 O O . ASP A 1 224 ? 7.103 -0.059 -7.104 1.00 94.56 224 ASP A O 1
ATOM 1766 N N . SER A 1 225 ? 7.319 -2.027 -8.155 1.00 93.12 225 SER A N 1
ATOM 1767 C CA . SER A 1 225 ? 7.867 -1.457 -9.384 1.00 93.12 225 SER A CA 1
ATOM 1768 C C . SER A 1 225 ? 7.370 -2.180 -10.624 1.00 93.12 225 SER A C 1
ATOM 1770 O O . SER A 1 225 ? 7.205 -3.400 -10.644 1.00 93.12 225 SER A O 1
ATOM 1772 N N . GLY A 1 226 ? 7.175 -1.416 -11.694 1.00 95.25 226 GLY A N 1
ATOM 1773 C CA . GLY A 1 226 ? 6.638 -1.941 -12.939 1.00 95.25 226 GLY A CA 1
ATOM 1774 C C . GLY A 1 226 ? 6.854 -1.025 -14.131 1.00 95.25 226 GLY A C 1
ATOM 1775 O O . GLY A 1 226 ? 7.289 0.119 -13.998 1.00 95.25 226 GLY A O 1
ATOM 1776 N N . LEU A 1 227 ? 6.575 -1.578 -15.306 1.00 98.06 227 LEU A N 1
ATOM 1777 C CA . LEU A 1 227 ? 6.549 -0.878 -16.577 1.00 98.06 227 LEU A CA 1
ATOM 1778 C C . LEU A 1 227 ? 5.120 -0.408 -16.862 1.00 98.06 227 LEU A C 1
ATOM 1780 O O . LEU A 1 227 ? 4.186 -1.207 -16.819 1.00 98.06 227 LEU A O 1
ATOM 1784 N N . CYS A 1 228 ? 4.969 0.858 -17.217 1.00 98.25 228 CYS A N 1
ATOM 1785 C CA . CYS A 1 228 ? 3.721 1.450 -17.674 1.00 98.25 228 CYS A CA 1
ATOM 1786 C C . CYS A 1 228 ? 3.885 1.871 -19.132 1.00 98.25 228 CYS A C 1
ATOM 1788 O O . CYS A 1 228 ? 4.832 2.588 -19.456 1.00 98.25 228 CYS A O 1
ATOM 1790 N N . VAL A 1 229 ? 2.990 1.422 -20.011 1.00 98.12 229 VAL A N 1
ATOM 1791 C CA . VAL A 1 229 ? 3.024 1.771 -21.436 1.00 98.12 229 VAL A CA 1
ATOM 1792 C C . VAL A 1 229 ? 1.786 2.568 -21.802 1.00 98.12 229 VAL A C 1
ATOM 1794 O O . VAL A 1 229 ? 0.663 2.120 -21.568 1.00 98.12 229 VAL A O 1
ATOM 1797 N N . ASP A 1 230 ? 1.994 3.741 -22.394 1.00 96.69 230 ASP A N 1
ATOM 1798 C CA . ASP A 1 230 ? 0.932 4.727 -22.601 1.00 96.69 230 ASP A CA 1
ATOM 1799 C C . ASP A 1 230 ? -0.151 4.190 -23.546 1.00 96.69 230 ASP A C 1
ATOM 1801 O O . ASP A 1 230 ? -1.341 4.309 -23.268 1.00 96.69 230 ASP A O 1
ATOM 1805 N N . ALA A 1 231 ? 0.253 3.501 -24.619 1.00 96.75 231 ALA A N 1
ATOM 1806 C CA . ALA A 1 231 ? -0.669 2.888 -25.578 1.00 96.75 231 ALA A CA 1
ATOM 1807 C C . ALA A 1 231 ? -1.472 1.697 -25.024 1.00 96.75 231 ALA A C 1
ATOM 1809 O O . ALA A 1 231 ? -2.402 1.239 -25.684 1.00 96.75 231 ALA A O 1
ATOM 1810 N N . LEU A 1 232 ? -1.117 1.187 -23.841 1.00 96.00 232 LEU A N 1
ATOM 1811 C CA . LEU A 1 232 ? -1.815 0.086 -23.169 1.00 96.00 232 LEU A CA 1
ATOM 1812 C C . LEU A 1 232 ? -2.554 0.565 -21.910 1.00 96.00 232 LEU A C 1
ATOM 1814 O O . LEU A 1 232 ? -2.789 -0.224 -20.991 1.00 96.00 232 LEU A O 1
ATOM 1818 N N . ASP A 1 233 ? -2.879 1.860 -21.841 1.00 95.50 233 ASP A N 1
ATOM 1819 C CA . ASP A 1 233 ? -3.518 2.503 -20.689 1.00 95.50 233 ASP A CA 1
ATOM 1820 C C . ASP A 1 233 ? -2.741 2.260 -19.377 1.00 95.50 233 ASP A C 1
ATOM 1822 O O . ASP A 1 233 ? -3.313 1.994 -18.319 1.00 95.50 233 ASP A O 1
ATOM 1826 N N . GLY A 1 234 ? -1.405 2.295 -19.453 1.00 95.12 234 GLY A N 1
ATOM 1827 C CA . GLY A 1 234 ? -0.509 2.072 -18.317 1.00 95.12 234 GLY A CA 1
ATOM 1828 C C . GLY A 1 234 ? -0.216 0.601 -18.009 1.00 95.12 234 GLY A C 1
ATOM 1829 O O . GLY A 1 234 ? 0.552 0.316 -17.092 1.00 95.12 234 GLY A O 1
ATOM 1830 N N . GLN A 1 235 ? -0.760 -0.352 -18.770 1.00 96.31 235 GLN A N 1
ATOM 1831 C CA . GLN A 1 235 ? -0.372 -1.758 -18.637 1.00 96.31 235 GLN A CA 1
ATOM 1832 C C . GLN A 1 235 ? 1.065 -1.989 -19.149 1.00 96.31 235 GLN A C 1
ATOM 1834 O O . GLN A 1 235 ? 1.521 -1.280 -20.047 1.00 96.31 235 GLN A O 1
ATOM 1839 N N . PRO A 1 236 ? 1.807 -2.969 -18.597 1.00 95.56 236 PRO A N 1
ATOM 1840 C CA . PRO A 1 236 ? 1.380 -3.960 -17.603 1.00 95.56 236 PRO A CA 1
ATOM 1841 C C . PRO A 1 236 ? 1.180 -3.437 -16.167 1.00 95.56 236 PRO A C 1
ATOM 1843 O O . PRO A 1 236 ? 0.469 -4.080 -15.393 1.00 95.56 236 PRO A O 1
ATOM 1846 N N . GLY A 1 237 ? 1.764 -2.296 -15.796 1.00 95.56 237 GLY A N 1
ATOM 1847 C CA . GLY A 1 237 ? 1.569 -1.662 -14.489 1.00 95.56 237 GLY A CA 1
ATOM 1848 C C . GLY A 1 237 ? 1.959 -2.583 -13.328 1.00 95.56 237 GLY A C 1
ATOM 1849 O O . GLY A 1 237 ? 2.980 -3.274 -13.387 1.00 95.56 237 GLY A O 1
ATOM 1850 N N . VAL A 1 238 ? 1.114 -2.665 -12.296 1.00 94.12 238 VAL A N 1
ATOM 1851 C CA . VAL A 1 238 ? 1.288 -3.572 -11.137 1.00 94.12 238 VAL A CA 1
ATOM 1852 C C . VAL A 1 238 ? 1.356 -5.060 -11.519 1.00 94.12 238 VAL A C 1
ATOM 1854 O O . VAL A 1 238 ? 1.838 -5.891 -10.755 1.00 94.12 238 VAL A O 1
ATOM 1857 N N . TYR A 1 239 ? 0.921 -5.430 -12.728 1.00 94.12 239 TYR A N 1
ATOM 1858 C CA . TYR A 1 239 ? 0.999 -6.802 -13.236 1.00 94.12 239 TYR A CA 1
ATOM 1859 C C . TYR A 1 239 ? 2.297 -7.093 -13.996 1.00 94.12 239 TYR A C 1
ATOM 1861 O O . TYR A 1 239 ? 2.430 -8.168 -14.575 1.00 94.12 239 TYR A O 1
ATOM 1869 N N . SER A 1 240 ? 3.277 -6.183 -13.976 1.00 94.06 240 SER A N 1
ATOM 1870 C CA . SER A 1 240 ? 4.543 -6.286 -14.719 1.00 94.06 240 SER A CA 1
ATOM 1871 C C . SER A 1 240 ? 5.246 -7.637 -14.601 1.00 94.06 240 SER A C 1
ATOM 1873 O O . SER A 1 240 ? 5.705 -8.164 -15.612 1.00 94.06 240 SER A O 1
ATOM 1875 N N . ALA A 1 241 ? 5.304 -8.230 -13.405 1.00 90.12 241 ALA A N 1
ATOM 1876 C CA . ALA A 1 241 ? 5.966 -9.520 -13.192 1.00 90.12 241 ALA A CA 1
ATOM 1877 C C . ALA A 1 241 ? 5.201 -10.719 -13.788 1.00 90.12 241 ALA A C 1
ATOM 1879 O O . ALA A 1 241 ? 5.809 -11.739 -14.112 1.00 90.12 241 ALA A O 1
ATOM 1880 N N . ARG A 1 242 ? 3.879 -10.593 -13.943 1.00 92.44 242 ARG A N 1
ATOM 1881 C CA . ARG A 1 242 ? 2.942 -11.656 -14.349 1.00 92.44 242 ARG A CA 1
ATOM 1882 C C . ARG A 1 242 ? 2.121 -11.267 -15.580 1.00 92.44 242 ARG A C 1
ATOM 1884 O O . ARG A 1 242 ? 0.998 -11.733 -15.755 1.00 92.44 242 ARG A O 1
ATOM 1891 N N . PHE A 1 243 ? 2.661 -10.400 -16.436 1.00 94.50 243 PHE A N 1
ATOM 1892 C CA . PHE A 1 243 ? 1.926 -9.847 -17.572 1.00 94.50 243 PHE A CA 1
ATOM 1893 C C . PHE A 1 243 ? 1.479 -10.934 -18.558 1.00 94.50 243 PHE A C 1
ATOM 1895 O O . PHE A 1 243 ? 0.364 -10.883 -19.080 1.00 94.50 243 PHE A O 1
ATOM 1902 N N . ALA A 1 244 ? 2.315 -11.950 -18.768 1.00 93.44 244 ALA A N 1
ATOM 1903 C CA . ALA A 1 244 ? 2.016 -13.138 -19.563 1.00 93.44 244 ALA A CA 1
ATOM 1904 C C . ALA A 1 244 ? 1.370 -14.289 -18.760 1.00 93.44 244 ALA A C 1
ATOM 1906 O O . ALA A 1 244 ? 1.189 -15.377 -19.303 1.00 93.44 244 ALA A O 1
ATOM 1907 N N . GLY A 1 245 ? 0.986 -14.051 -17.502 1.00 91.38 245 GLY A N 1
ATOM 1908 C CA . GLY A 1 245 ? 0.425 -15.054 -16.597 1.00 91.38 245 GLY A CA 1
ATOM 1909 C C . GLY A 1 245 ? 1.480 -15.801 -15.777 1.00 91.38 245 GLY A C 1
ATOM 1910 O O . GLY A 1 245 ? 2.636 -15.389 -15.693 1.00 91.38 245 GLY A O 1
ATOM 1911 N N . GLU A 1 246 ? 1.048 -16.894 -15.147 1.00 87.88 246 GLU A N 1
ATOM 1912 C CA . GLU A 1 246 ? 1.904 -17.788 -14.362 1.00 87.88 246 GLU A CA 1
ATOM 1913 C C . GLU A 1 246 ? 2.260 -19.052 -15.171 1.00 87.88 246 GLU A C 1
ATOM 1915 O O . GLU A 1 246 ? 1.399 -19.580 -15.886 1.00 87.88 246 GLU A O 1
ATOM 1920 N N . PRO A 1 247 ? 3.494 -19.580 -15.055 1.00 88.44 247 PRO A N 1
ATOM 1921 C CA . PRO A 1 247 ? 4.584 -19.096 -14.203 1.00 88.44 247 PRO A CA 1
ATOM 1922 C C . PRO A 1 247 ? 5.261 -17.821 -14.740 1.00 88.44 247 PRO A C 1
ATOM 1924 O O . PRO A 1 247 ? 5.363 -17.628 -15.953 1.00 88.44 247 PRO A O 1
ATOM 1927 N N . LYS A 1 248 ? 5.787 -16.985 -13.832 1.00 88.44 248 LYS A N 1
ATOM 1928 C CA . LYS A 1 248 ? 6.569 -15.775 -14.168 1.00 88.44 248 LYS A CA 1
ATOM 1929 C C . LYS A 1 248 ? 7.683 -16.060 -15.187 1.00 88.44 248 LYS A C 1
ATOM 1931 O O . LYS A 1 248 ? 8.509 -16.954 -14.991 1.00 88.44 248 LYS A O 1
ATOM 1936 N N . SER A 1 249 ? 7.740 -15.261 -16.257 1.00 90.06 249 SER A N 1
ATOM 1937 C CA . SER A 1 249 ? 8.770 -15.363 -17.298 1.00 90.06 249 SER A CA 1
ATOM 1938 C C . SER A 1 249 ? 9.009 -14.027 -18.004 1.00 90.06 249 SER A C 1
ATOM 1940 O O . SER A 1 249 ? 8.146 -13.541 -18.735 1.00 90.06 249 SER A O 1
ATOM 1942 N N . ASP A 1 250 ? 10.215 -13.474 -17.854 1.00 89.62 250 ASP A N 1
ATOM 1943 C CA . ASP A 1 250 ? 10.633 -12.236 -18.529 1.00 89.62 250 ASP A CA 1
ATOM 1944 C C . ASP A 1 250 ? 10.514 -12.352 -20.056 1.00 89.62 250 ASP A C 1
ATOM 1946 O O . ASP A 1 250 ? 10.029 -11.440 -20.721 1.00 89.62 250 ASP A O 1
ATOM 1950 N N . ALA A 1 251 ? 10.883 -13.504 -20.623 1.00 92.12 251 ALA A N 1
ATOM 1951 C CA . ALA A 1 251 ? 10.778 -13.747 -22.060 1.00 92.12 251 ALA A CA 1
ATOM 1952 C C . ALA A 1 251 ? 9.318 -13.755 -22.545 1.00 92.12 251 ALA A C 1
ATOM 1954 O O . ALA A 1 251 ? 9.018 -13.169 -23.585 1.00 92.12 251 ALA A O 1
ATOM 1955 N N . ALA A 1 252 ? 8.405 -14.381 -21.792 1.00 93.19 252 ALA A N 1
ATOM 1956 C CA . ALA A 1 252 ? 6.983 -14.399 -22.137 1.00 93.19 252 ALA A CA 1
ATOM 1957 C C . ALA A 1 252 ? 6.349 -13.007 -21.997 1.00 93.19 252 ALA A C 1
ATOM 1959 O O . ALA A 1 252 ? 5.598 -12.579 -22.874 1.00 93.19 252 ALA A O 1
ATOM 1960 N N . ASN A 1 253 ? 6.703 -12.278 -20.935 1.00 94.75 253 ASN A N 1
ATOM 1961 C CA . ASN A 1 253 ? 6.287 -10.897 -20.705 1.00 94.75 253 ASN A CA 1
ATOM 1962 C C . ASN A 1 253 ? 6.736 -9.978 -21.855 1.00 94.75 253 ASN A C 1
ATOM 1964 O O . ASN A 1 253 ? 5.919 -9.251 -22.420 1.00 94.75 253 ASN A O 1
ATOM 1968 N N . ASN A 1 254 ? 8.005 -10.073 -22.264 1.00 95.88 254 ASN A N 1
ATOM 1969 C CA . ASN A 1 254 ? 8.565 -9.310 -23.381 1.00 95.88 254 ASN A CA 1
ATOM 1970 C C . ASN A 1 254 ? 7.893 -9.665 -24.717 1.00 95.88 254 ASN A C 1
ATOM 1972 O O . ASN A 1 254 ? 7.571 -8.772 -25.500 1.00 95.88 254 ASN A O 1
ATOM 1976 N N . ALA A 1 255 ? 7.633 -10.951 -24.975 1.00 94.56 255 ALA A N 1
ATOM 1977 C CA . ALA A 1 255 ? 6.941 -11.391 -26.186 1.00 94.56 255 ALA A CA 1
ATOM 1978 C C . ALA A 1 255 ? 5.497 -10.869 -26.251 1.00 94.56 255 ALA A C 1
ATOM 1980 O O . ALA A 1 255 ? 5.075 -10.359 -27.291 1.00 94.56 255 ALA A O 1
ATOM 1981 N N . LYS A 1 256 ? 4.752 -10.946 -25.139 1.00 97.06 256 LYS A N 1
ATOM 1982 C CA . LYS A 1 256 ? 3.394 -10.397 -25.048 1.00 97.06 256 LYS A CA 1
ATOM 1983 C C . LYS A 1 256 ? 3.398 -8.885 -25.268 1.00 97.06 256 LYS A C 1
ATOM 1985 O O . LYS A 1 256 ? 2.609 -8.395 -26.067 1.00 97.06 256 LYS A O 1
ATOM 1990 N N . LEU A 1 257 ? 4.322 -8.166 -24.629 1.00 97.56 257 LEU A N 1
ATOM 1991 C CA . LEU A 1 257 ? 4.452 -6.717 -24.781 1.00 97.56 257 LEU A CA 1
ATOM 1992 C C . LEU A 1 257 ? 4.698 -6.315 -26.240 1.00 97.56 257 LEU A C 1
ATOM 1994 O O . LEU A 1 257 ? 4.016 -5.441 -26.767 1.00 97.56 257 LEU A O 1
ATOM 1998 N N . LEU A 1 258 ? 5.636 -6.979 -26.917 1.00 96.62 258 LEU A N 1
ATOM 1999 C CA . LEU A 1 258 ? 5.902 -6.725 -28.334 1.00 96.62 258 LEU A CA 1
ATOM 2000 C C . LEU A 1 258 ? 4.691 -7.032 -29.221 1.00 96.62 258 LEU A C 1
ATOM 2002 O O . LEU A 1 258 ? 4.448 -6.300 -30.179 1.00 96.62 258 LEU A O 1
ATOM 2006 N N . SER A 1 259 ? 3.938 -8.088 -28.901 1.00 96.19 259 SER A N 1
ATOM 2007 C CA . SER A 1 259 ? 2.717 -8.449 -29.621 1.00 96.19 259 SER A CA 1
ATOM 2008 C C . SER A 1 259 ? 1.617 -7.399 -29.462 1.00 96.19 259 SER A C 1
ATOM 2010 O O . SER A 1 259 ? 0.973 -7.059 -30.451 1.00 96.19 259 SER A O 1
ATOM 2012 N N . GLU A 1 260 ? 1.387 -6.887 -28.249 1.00 95.94 260 GLU A N 1
ATOM 2013 C CA . GLU A 1 260 ? 0.352 -5.871 -27.998 1.00 95.94 260 GLU A CA 1
ATOM 2014 C C . GLU A 1 260 ? 0.709 -4.512 -28.607 1.00 95.94 260 GLU A C 1
ATOM 2016 O O . GLU A 1 260 ? -0.171 -3.790 -29.063 1.00 95.94 260 GLU A O 1
ATOM 2021 N N . LEU A 1 261 ? 2.003 -4.203 -28.718 1.00 96.31 261 LEU A N 1
ATOM 2022 C CA . LEU A 1 261 ? 2.495 -3.003 -29.399 1.00 96.31 261 LEU A CA 1
ATOM 2023 C C . LEU A 1 261 ? 2.731 -3.217 -30.904 1.00 96.31 261 LEU A C 1
ATOM 2025 O O . LEU A 1 261 ? 3.441 -2.431 -31.542 1.00 96.31 261 LEU A O 1
ATOM 2029 N N . GLY A 1 262 ? 2.202 -4.297 -31.481 1.00 94.50 262 GLY A N 1
ATOM 2030 C CA . GLY A 1 262 ? 2.344 -4.611 -32.898 1.00 94.50 262 GLY A CA 1
ATOM 2031 C C . GLY A 1 262 ? 1.752 -3.513 -33.785 1.00 94.50 262 GLY A C 1
ATOM 2032 O O . GLY A 1 262 ? 0.575 -3.187 -33.684 1.00 94.50 262 GLY A O 1
ATOM 2033 N N . GLY A 1 263 ? 2.568 -2.952 -34.681 1.00 91.06 263 GLY A N 1
ATOM 2034 C CA . GLY A 1 263 ? 2.145 -1.911 -35.626 1.00 91.06 263 GLY A CA 1
ATOM 2035 C C . GLY A 1 263 ? 2.284 -0.468 -35.127 1.00 91.06 263 GLY A C 1
ATOM 2036 O O . GLY A 1 263 ? 2.211 0.437 -35.953 1.00 91.06 263 GLY A O 1
ATOM 2037 N N . LEU A 1 264 ? 2.553 -0.251 -33.835 1.00 94.75 264 LEU A N 1
ATOM 2038 C CA . LEU A 1 264 ? 2.802 1.080 -33.267 1.00 94.75 264 LEU A CA 1
ATOM 2039 C C . LEU A 1 264 ? 4.238 1.543 -33.522 1.00 94.75 264 LEU A C 1
ATOM 2041 O O . LEU A 1 264 ? 5.177 0.740 -33.418 1.00 94.75 264 LEU A O 1
ATOM 2045 N N . VAL A 1 265 ? 4.424 2.839 -33.792 1.00 91.69 265 VAL A N 1
ATOM 2046 C CA . VAL A 1 265 ? 5.731 3.433 -34.119 1.00 91.69 265 VAL A CA 1
ATOM 2047 C C . VAL A 1 265 ? 6.002 4.730 -33.353 1.00 91.69 265 VAL A C 1
ATOM 2049 O O . VAL A 1 265 ? 5.096 5.459 -32.968 1.00 91.69 265 VAL A O 1
ATOM 2052 N N . GLY A 1 266 ? 7.285 5.046 -33.156 1.00 88.69 266 GLY A N 1
ATOM 2053 C CA . GLY A 1 266 ? 7.704 6.317 -32.558 1.00 88.69 266 GLY A CA 1
ATOM 2054 C C . GLY A 1 266 ? 7.090 6.557 -31.175 1.00 88.69 266 GLY A C 1
ATOM 2055 O O . GLY A 1 266 ? 7.192 5.704 -30.295 1.00 88.69 266 GLY A O 1
ATOM 2056 N N . GLU A 1 267 ? 6.454 7.717 -30.997 1.00 91.56 267 GLU A N 1
ATOM 2057 C CA . GLU A 1 267 ? 5.882 8.145 -29.713 1.00 91.56 267 GLU A CA 1
ATOM 2058 C C . GLU A 1 267 ? 4.695 7.299 -29.237 1.00 91.56 267 GLU A C 1
ATOM 2060 O O . GLU A 1 267 ? 4.413 7.281 -28.043 1.00 91.56 267 GLU A O 1
ATOM 2065 N N . GLU A 1 268 ? 4.057 6.517 -30.114 1.00 93.75 268 GLU A N 1
ATOM 2066 C CA . GLU A 1 268 ? 3.011 5.562 -29.712 1.00 93.75 268 GLU A CA 1
ATOM 2067 C C . GLU A 1 268 ? 3.561 4.434 -28.823 1.00 93.75 268 GLU A C 1
ATOM 2069 O O . GLU A 1 268 ? 2.807 3.698 -28.198 1.00 93.75 268 GLU A O 1
ATOM 2074 N N . ARG A 1 269 ? 4.889 4.278 -28.759 1.00 97.38 269 ARG A N 1
ATOM 2075 C CA . ARG A 1 269 ? 5.577 3.284 -27.923 1.00 97.38 269 ARG A CA 1
ATOM 2076 C C . ARG A 1 269 ? 6.146 3.894 -26.640 1.00 97.38 269 ARG A C 1
ATOM 2078 O O . ARG A 1 269 ? 7.046 3.300 -26.042 1.00 97.38 269 ARG A O 1
ATOM 2085 N N . SER A 1 270 ? 5.684 5.084 -26.256 1.00 97.88 270 SER A N 1
ATOM 2086 C CA . SER A 1 270 ? 6.106 5.750 -25.023 1.00 97.88 270 SER A CA 1
ATOM 2087 C C . SER A 1 270 ? 5.736 4.915 -23.802 1.00 97.88 270 SER A C 1
ATOM 2089 O O . SER A 1 270 ? 4.669 4.300 -23.728 1.00 97.88 270 SER A O 1
ATOM 2091 N N . ALA A 1 271 ? 6.680 4.833 -22.874 1.00 98.12 271 ALA A N 1
ATOM 2092 C CA . ALA A 1 271 ? 6.555 4.049 -21.663 1.00 98.12 271 ALA A CA 1
ATOM 2093 C C . ALA A 1 271 ? 7.401 4.663 -20.556 1.00 98.12 271 ALA A C 1
ATOM 2095 O O . ALA A 1 271 ? 8.335 5.424 -20.799 1.00 98.12 271 ALA A O 1
ATOM 2096 N N . HIS A 1 272 ? 7.132 4.277 -19.323 1.00 98.25 272 HIS A N 1
ATOM 2097 C CA . HIS A 1 272 ? 7.973 4.638 -18.201 1.00 98.25 272 HIS A CA 1
ATOM 2098 C C . HIS A 1 272 ? 8.047 3.486 -17.212 1.00 98.25 272 HIS A C 1
ATOM 2100 O O . HIS A 1 272 ? 7.106 2.712 -17.047 1.00 98.25 272 HIS A O 1
ATOM 2106 N N . PHE A 1 273 ? 9.192 3.358 -16.553 1.00 97.69 273 PHE A N 1
ATOM 2107 C CA . PHE A 1 273 ? 9.259 2.550 -15.346 1.00 97.69 273 PHE A CA 1
ATOM 2108 C C . PHE A 1 273 ? 8.889 3.398 -14.137 1.00 97.69 273 PHE A C 1
ATOM 2110 O O . PHE A 1 273 ? 9.405 4.509 -14.000 1.00 97.69 273 PHE A O 1
ATOM 2117 N N . THR A 1 274 ? 8.110 2.823 -13.228 1.00 97.75 274 THR A N 1
ATOM 2118 C CA . THR A 1 274 ? 7.735 3.427 -11.945 1.00 97.75 274 THR A CA 1
ATOM 2119 C C . THR A 1 274 ? 8.288 2.584 -10.803 1.00 97.75 274 THR A C 1
ATOM 2121 O O . THR A 1 274 ? 8.218 1.356 -10.839 1.00 97.75 274 THR A O 1
ATOM 2124 N N . CYS A 1 275 ? 8.874 3.235 -9.797 1.00 95.88 275 CYS A N 1
ATOM 2125 C CA . CYS A 1 275 ? 9.233 2.630 -8.511 1.00 95.88 275 CYS A CA 1
ATOM 2126 C C . CYS A 1 275 ? 8.516 3.408 -7.416 1.00 95.88 275 CYS A C 1
ATOM 2128 O O . CYS A 1 275 ? 8.703 4.623 -7.324 1.00 95.88 275 CYS A O 1
ATOM 2130 N N . CYS A 1 276 ? 7.727 2.709 -6.605 1.00 97.50 276 CYS A N 1
ATOM 2131 C CA . CYS A 1 276 ? 7.193 3.219 -5.355 1.00 97.50 276 CYS A CA 1
ATOM 2132 C C . CYS A 1 276 ? 7.914 2.524 -4.197 1.00 97.50 276 CYS A C 1
ATOM 2134 O O . CYS A 1 276 ? 7.924 1.294 -4.115 1.00 97.50 276 CYS A O 1
ATOM 2136 N N . LEU A 1 277 ? 8.528 3.318 -3.321 1.00 97.06 277 LEU A N 1
ATOM 2137 C CA . LEU A 1 277 ? 9.139 2.851 -2.084 1.00 97.06 277 LEU A CA 1
ATOM 2138 C C . LEU A 1 277 ? 8.310 3.349 -0.906 1.00 97.06 277 LEU A C 1
ATOM 2140 O O . LEU A 1 277 ? 7.991 4.538 -0.828 1.00 97.06 277 LEU A O 1
ATOM 2144 N N . VAL A 1 278 ? 8.013 2.443 0.020 1.00 97.69 278 VAL A N 1
ATOM 2145 C CA . VAL A 1 278 ? 7.283 2.746 1.252 1.00 97.69 278 VAL A CA 1
ATOM 2146 C C . VAL A 1 278 ? 8.124 2.322 2.443 1.00 97.69 278 VAL A C 1
ATOM 2148 O O . VAL A 1 278 ? 8.457 1.145 2.575 1.00 97.69 278 VAL A O 1
ATOM 2151 N N . LEU A 1 279 ? 8.451 3.284 3.303 1.00 95.56 279 LEU A N 1
ATOM 2152 C CA . LEU A 1 279 ? 8.977 3.057 4.644 1.00 95.56 279 LEU A CA 1
ATOM 2153 C C . LEU A 1 279 ? 7.825 3.131 5.638 1.00 95.56 279 LEU A C 1
ATOM 2155 O O . LEU A 1 279 ? 7.220 4.187 5.800 1.00 95.56 279 LEU A O 1
ATOM 2159 N N . ALA A 1 280 ? 7.549 2.022 6.310 1.00 95.44 280 ALA A N 1
ATOM 2160 C CA . ALA A 1 280 ? 6.550 1.942 7.363 1.00 95.44 280 ALA A CA 1
ATOM 2161 C C . ALA A 1 280 ? 7.225 1.671 8.708 1.00 95.44 280 ALA A C 1
ATOM 2163 O O . ALA A 1 280 ? 8.212 0.937 8.789 1.00 95.44 280 ALA A O 1
ATOM 2164 N N . ALA A 1 281 ? 6.666 2.250 9.761 1.00 92.88 281 ALA A N 1
ATOM 2165 C CA . ALA A 1 281 ? 6.958 1.905 11.142 1.00 92.88 281 ALA A CA 1
ATOM 2166 C C . ALA A 1 281 ? 5.626 1.632 11.859 1.00 92.88 281 ALA A C 1
ATOM 2168 O O . ALA A 1 281 ? 4.589 2.144 11.423 1.00 92.88 281 ALA A O 1
ATOM 2169 N N . PRO A 1 282 ? 5.618 0.834 12.938 1.00 88.44 282 PRO A N 1
ATOM 2170 C CA . PRO A 1 282 ? 4.392 0.536 13.665 1.00 88.44 282 PRO A CA 1
ATOM 2171 C C . PRO A 1 282 ? 3.727 1.820 14.166 1.00 88.44 282 PRO A C 1
ATOM 2173 O O . PRO A 1 282 ? 4.404 2.720 14.667 1.00 88.44 282 PRO A O 1
ATOM 2176 N N . ASN A 1 283 ? 2.400 1.890 14.053 1.00 80.44 283 ASN A N 1
ATOM 2177 C CA . ASN A 1 283 ? 1.582 3.000 14.562 1.00 80.44 283 ASN A CA 1
ATOM 2178 C C . ASN A 1 283 ? 2.015 4.404 14.087 1.00 80.44 283 ASN A C 1
ATOM 2180 O O . ASN A 1 283 ? 1.770 5.387 14.782 1.00 80.44 283 ASN A O 1
ATOM 2184 N N . SER A 1 284 ? 2.675 4.505 12.932 1.00 85.44 284 SER A N 1
ATOM 2185 C CA . SER A 1 284 ? 3.233 5.758 12.415 1.00 85.44 284 SER A CA 1
ATOM 2186 C C . SER A 1 284 ? 2.837 5.977 10.959 1.00 85.44 284 SER A C 1
ATOM 2188 O O . SER A 1 284 ? 2.556 5.023 10.233 1.00 85.44 284 SER A O 1
ATOM 2190 N N . GLU A 1 285 ? 2.835 7.231 10.506 1.00 91.19 285 GLU A N 1
ATOM 2191 C CA . GLU A 1 285 ? 2.594 7.535 9.095 1.00 91.19 285 GLU A CA 1
ATOM 2192 C C . GLU A 1 285 ? 3.768 7.043 8.233 1.00 91.19 285 GLU A C 1
ATOM 2194 O O . GLU A 1 285 ? 4.931 7.370 8.487 1.00 91.19 285 GLU A O 1
ATOM 2199 N N . SER A 1 286 ? 3.469 6.243 7.208 1.00 95.12 286 SER A N 1
ATOM 2200 C CA . SER A 1 286 ? 4.485 5.710 6.299 1.00 95.12 286 SER A CA 1
ATOM 2201 C C . SER A 1 286 ? 5.045 6.801 5.383 1.00 95.12 286 SER A C 1
ATOM 2203 O O . SER A 1 286 ? 4.289 7.543 4.750 1.00 95.12 286 SER A O 1
ATOM 2205 N N . LEU A 1 287 ? 6.369 6.843 5.225 1.00 96.50 287 LEU A N 1
ATOM 2206 C CA . LEU A 1 287 ? 7.024 7.661 4.209 1.00 96.50 287 LEU A CA 1
ATOM 2207 C C . LEU A 1 287 ? 6.906 6.971 2.850 1.00 96.50 287 LEU A C 1
ATOM 2209 O O . LEU A 1 287 ? 7.393 5.857 2.661 1.00 96.50 287 LEU A O 1
ATOM 2213 N N . VAL A 1 288 ? 6.302 7.666 1.890 1.00 97.19 288 VAL A N 1
ATOM 2214 C CA . VAL A 1 288 ? 6.117 7.174 0.524 1.00 97.19 288 VAL A CA 1
ATOM 2215 C C . VAL A 1 288 ? 6.839 8.068 -0.460 1.00 97.19 288 VAL A C 1
ATOM 2217 O O . VAL A 1 288 ? 6.684 9.289 -0.452 1.00 97.19 288 VAL A O 1
ATOM 2220 N N . VAL A 1 289 ? 7.616 7.445 -1.339 1.00 97.44 289 VAL A N 1
ATOM 2221 C CA . VAL A 1 289 ? 8.257 8.124 -2.460 1.00 97.44 289 VAL A CA 1
ATOM 2222 C C . VAL A 1 289 ? 8.012 7.346 -3.738 1.00 97.44 289 VAL A C 1
ATOM 2224 O O . VAL A 1 289 ? 8.075 6.118 -3.766 1.00 97.44 289 VAL A O 1
ATOM 2227 N N . GLN A 1 290 ? 7.752 8.075 -4.815 1.00 97.38 290 GLN A N 1
ATOM 2228 C CA . GLN A 1 290 ? 7.583 7.505 -6.139 1.00 97.38 290 GLN A CA 1
ATOM 2229 C C . GLN A 1 290 ? 8.468 8.252 -7.123 1.00 97.38 290 GLN A C 1
ATOM 2231 O O . GLN A 1 290 ? 8.555 9.480 -7.091 1.00 97.38 290 GLN A O 1
ATOM 2236 N N . ALA A 1 291 ? 9.121 7.506 -8.005 1.00 97.62 291 ALA A N 1
ATOM 2237 C CA . ALA A 1 291 ? 9.886 8.084 -9.092 1.00 97.62 291 ALA A CA 1
ATOM 2238 C C . ALA A 1 291 ? 9.700 7.305 -10.387 1.00 97.62 291 ALA A C 1
ATOM 2240 O O . ALA A 1 291 ? 9.473 6.092 -10.398 1.00 97.62 291 ALA A O 1
ATOM 2241 N N . GLU A 1 292 ? 9.866 8.036 -11.484 1.00 97.44 292 GLU A N 1
ATOM 2242 C CA . GLU A 1 292 ? 9.665 7.531 -12.831 1.00 97.44 292 GLU A CA 1
ATOM 2243 C C . GLU A 1 292 ? 10.921 7.697 -13.689 1.00 97.44 292 GLU A C 1
ATOM 2245 O O . GLU A 1 292 ? 11.740 8.621 -13.544 1.00 97.44 292 GLU A O 1
ATOM 2250 N N . CYS A 1 293 ? 11.081 6.767 -14.621 1.00 97.44 293 CYS A N 1
ATOM 2251 C CA . CYS A 1 293 ? 12.073 6.842 -15.675 1.00 97.44 293 CYS A CA 1
ATOM 2252 C C . CYS A 1 293 ? 11.346 6.756 -17.017 1.00 97.44 293 CYS A C 1
ATOM 2254 O O . CYS A 1 293 ? 10.894 5.662 -17.357 1.00 97.44 293 CYS A O 1
ATOM 2256 N N . PRO A 1 294 ? 11.192 7.880 -17.741 1.00 97.81 294 PRO A N 1
ATOM 2257 C CA . PRO A 1 294 ? 10.541 7.889 -19.042 1.00 97.81 294 PRO A CA 1
ATOM 2258 C C . PRO A 1 294 ? 11.447 7.275 -20.110 1.00 97.81 294 PRO A C 1
ATOM 2260 O O . PRO A 1 294 ? 12.672 7.420 -20.078 1.00 97.81 294 PRO A O 1
ATOM 2263 N N . GLY A 1 295 ? 10.829 6.611 -21.076 1.00 97.00 295 GLY A N 1
ATOM 2264 C CA . GLY A 1 295 ? 11.505 6.006 -22.206 1.00 97.00 295 GLY A CA 1
ATOM 2265 C C . GLY A 1 295 ? 10.543 5.502 -23.270 1.00 97.00 295 GLY A C 1
ATOM 2266 O O . GLY A 1 295 ? 9.413 5.971 -23.394 1.00 97.00 295 GLY A O 1
ATOM 2267 N N . GLN A 1 296 ? 11.026 4.580 -24.094 1.00 97.56 296 GLN A N 1
ATOM 2268 C CA . GLN A 1 296 ? 10.264 4.030 -25.212 1.00 97.56 296 GLN A CA 1
ATOM 2269 C C . GLN A 1 296 ? 10.504 2.532 -25.338 1.00 97.56 296 GLN A C 1
ATOM 2271 O O . GLN A 1 296 ? 11.595 2.041 -25.051 1.00 97.56 296 GLN A O 1
ATOM 2276 N N . ILE A 1 297 ? 9.500 1.795 -25.805 1.00 98.25 297 ILE A N 1
ATOM 2277 C CA . ILE A 1 297 ? 9.634 0.358 -26.042 1.00 98.25 297 ILE A CA 1
ATOM 2278 C C . ILE A 1 297 ? 10.243 0.112 -27.423 1.00 98.25 297 ILE A C 1
ATOM 2280 O O . ILE A 1 297 ? 9.695 0.528 -28.443 1.00 98.25 297 ILE A O 1
ATOM 2284 N N . ALA A 1 298 ? 11.357 -0.611 -27.479 1.00 96.50 298 ALA A N 1
ATOM 2285 C CA . ALA A 1 298 ? 11.994 -1.050 -28.712 1.00 96.50 298 ALA A CA 1
ATOM 2286 C C . ALA A 1 298 ? 11.091 -2.008 -29.507 1.00 96.50 298 ALA A C 1
ATOM 2288 O O . ALA A 1 298 ? 10.156 -2.617 -28.983 1.00 96.50 298 ALA A O 1
ATOM 2289 N N . THR A 1 299 ? 11.368 -2.160 -30.800 1.00 94.75 299 THR A N 1
ATOM 2290 C CA . THR A 1 299 ? 10.692 -3.148 -31.659 1.00 94.75 299 THR A CA 1
ATOM 2291 C C . THR A 1 299 ? 11.327 -4.534 -31.570 1.00 94.75 299 THR A C 1
ATOM 2293 O O . THR A 1 299 ? 10.676 -5.526 -31.888 1.00 94.75 299 THR A O 1
ATOM 2296 N N . LEU A 1 300 ? 12.584 -4.607 -31.129 1.00 93.00 300 LEU A N 1
ATOM 2297 C CA . LEU A 1 300 ? 13.350 -5.831 -30.924 1.00 93.00 300 LEU A CA 1
ATOM 2298 C C . LEU A 1 300 ? 14.196 -5.691 -29.652 1.00 93.00 300 LEU A C 1
ATOM 2300 O O . LEU A 1 300 ? 14.646 -4.582 -29.359 1.00 93.00 300 LEU A O 1
ATOM 2304 N N . PRO A 1 301 ? 14.433 -6.788 -28.914 1.00 94.12 301 PRO A N 1
ATOM 2305 C CA . PRO A 1 301 ? 15.308 -6.759 -27.754 1.00 94.12 301 PRO A CA 1
ATOM 2306 C C . PRO A 1 301 ? 16.763 -6.501 -28.158 1.00 94.12 301 PRO A C 1
ATOM 2308 O O . PRO A 1 301 ? 17.240 -7.044 -29.157 1.00 94.12 301 PRO A O 1
ATOM 2311 N N . ALA A 1 302 ? 17.469 -5.711 -27.355 1.00 95.75 302 ALA A N 1
ATOM 2312 C CA . ALA A 1 302 ? 18.901 -5.465 -27.488 1.00 95.75 302 ALA A CA 1
ATOM 2313 C C . ALA A 1 302 ? 19.577 -5.513 -26.111 1.00 95.75 302 ALA A C 1
ATOM 2315 O O . ALA A 1 302 ? 18.942 -5.223 -25.104 1.00 95.75 302 ALA A O 1
ATOM 2316 N N . GLY A 1 303 ? 20.860 -5.884 -26.075 1.00 94.19 303 GLY A N 1
ATOM 2317 C CA . GLY A 1 303 ? 21.631 -6.018 -24.834 1.00 94.19 303 GLY A CA 1
ATOM 2318 C C . GLY A 1 303 ? 21.402 -7.335 -24.082 1.00 94.19 303 GLY A C 1
ATOM 2319 O O . GLY A 1 303 ? 20.477 -8.095 -24.367 1.00 94.19 303 GLY A O 1
ATOM 2320 N N . ASP A 1 304 ? 22.292 -7.613 -23.134 1.00 89.50 304 ASP A N 1
ATOM 2321 C CA . ASP A 1 304 ? 22.365 -8.865 -22.367 1.00 89.50 304 ASP A CA 1
ATOM 2322 C C . ASP A 1 304 ? 22.429 -8.649 -20.845 1.00 89.50 304 ASP A C 1
ATOM 2324 O O . ASP A 1 304 ? 22.428 -9.611 -20.075 1.00 89.50 304 ASP A O 1
ATOM 2328 N N . SER A 1 305 ? 22.466 -7.392 -20.400 1.00 86.31 305 SER A N 1
ATOM 2329 C CA . SER A 1 305 ? 22.495 -7.025 -18.986 1.00 86.31 305 SER A CA 1
ATOM 2330 C C . SER A 1 305 ? 21.090 -6.752 -18.437 1.00 86.31 305 SER A C 1
ATOM 2332 O O . SER A 1 305 ? 20.163 -6.439 -19.178 1.00 86.31 305 SER A O 1
ATOM 2334 N N . GLY A 1 306 ? 20.925 -6.806 -17.114 1.00 84.31 306 GLY A N 1
ATOM 2335 C CA . GLY A 1 306 ? 19.655 -6.467 -16.465 1.00 84.31 306 GLY A CA 1
ATOM 2336 C C . GLY A 1 306 ? 18.641 -7.618 -16.417 1.00 84.31 306 GLY A C 1
ATOM 2337 O O . GLY A 1 306 ? 19.021 -8.786 -16.397 1.00 84.31 306 GLY A O 1
ATOM 2338 N N . PHE A 1 307 ? 17.353 -7.286 -16.298 1.00 88.56 307 PHE A N 1
ATOM 2339 C CA . PHE A 1 307 ? 16.245 -8.237 -16.130 1.00 88.56 307 PHE A CA 1
ATOM 2340 C C . PHE A 1 307 ? 14.899 -7.657 -16.602 1.00 88.56 307 PHE A C 1
ATOM 2342 O O . PHE A 1 307 ? 14.771 -6.456 -16.848 1.00 88.56 307 PHE A O 1
ATOM 2349 N N . GLY A 1 308 ? 13.862 -8.495 -16.700 1.00 91.25 308 GLY A N 1
ATOM 2350 C CA . GLY A 1 308 ? 12.514 -8.060 -17.065 1.00 91.25 308 GLY A CA 1
ATOM 2351 C C . GLY A 1 308 ? 12.460 -7.411 -18.450 1.00 91.25 308 GLY A C 1
ATOM 2352 O O . GLY A 1 308 ? 12.887 -7.993 -19.450 1.00 91.25 308 GLY A O 1
ATOM 2353 N N . TYR A 1 309 ? 11.948 -6.180 -18.491 1.00 95.88 309 TYR A N 1
ATOM 2354 C CA . TYR A 1 309 ? 11.764 -5.405 -19.721 1.00 95.88 309 TYR A CA 1
ATOM 2355 C C . TYR A 1 309 ? 12.995 -4.572 -20.120 1.00 95.88 309 TYR A C 1
ATOM 2357 O O . TYR A 1 309 ? 12.934 -3.843 -21.109 1.00 95.88 309 TYR A O 1
ATOM 2365 N N . ASP A 1 310 ? 14.119 -4.672 -19.396 1.00 95.06 310 ASP A N 1
ATOM 2366 C CA . ASP A 1 310 ? 15.346 -3.918 -19.704 1.00 95.06 310 ASP A CA 1
ATOM 2367 C C . ASP A 1 310 ? 15.830 -4.060 -21.161 1.00 95.06 310 ASP A C 1
ATOM 2369 O O . ASP A 1 310 ? 16.249 -3.043 -21.721 1.00 95.06 310 ASP A O 1
ATOM 2373 N N . PRO A 1 311 ? 15.753 -5.244 -21.815 1.00 96.75 311 PRO A N 1
ATOM 2374 C CA . PRO A 1 311 ? 16.154 -5.389 -23.217 1.00 96.75 311 PRO A CA 1
ATOM 2375 C C . PRO A 1 311 ? 15.245 -4.666 -24.208 1.00 96.75 311 PRO A C 1
ATOM 2377 O O . PRO A 1 311 ? 15.596 -4.538 -25.375 1.00 96.75 311 PRO A O 1
ATOM 2380 N N . LEU A 1 312 ? 14.062 -4.229 -23.775 1.00 97.50 312 LEU A N 1
ATOM 2381 C CA . LEU A 1 312 ? 13.093 -3.515 -24.601 1.00 97.50 312 LEU A CA 1
ATOM 2382 C C . LEU A 1 312 ? 12.966 -2.040 -24.231 1.00 97.50 312 LEU A C 1
ATOM 2384 O O . LEU A 1 312 ? 12.421 -1.276 -25.017 1.00 97.50 312 LEU A O 1
ATOM 2388 N N . PHE A 1 313 ? 13.442 -1.619 -23.064 1.00 97.94 313 PHE A N 1
ATOM 2389 C CA . PHE A 1 313 ? 13.251 -0.255 -22.591 1.00 97.94 313 PHE A CA 1
ATOM 2390 C C . PHE A 1 313 ? 14.396 0.658 -23.034 1.00 97.94 313 PHE A C 1
ATOM 2392 O O . PHE A 1 313 ? 15.489 0.610 -22.470 1.00 97.94 313 PHE A O 1
ATOM 2399 N N . VAL A 1 314 ? 14.140 1.494 -24.039 1.00 97.62 314 VAL A N 1
ATOM 2400 C CA . VAL A 1 314 ? 15.081 2.478 -24.586 1.00 97.62 314 VAL A CA 1
ATOM 2401 C C . VAL A 1 314 ? 15.045 3.754 -23.760 1.00 97.62 314 VAL A C 1
ATOM 2403 O O . VAL A 1 314 ? 13.984 4.349 -23.572 1.00 97.62 314 VAL A O 1
ATOM 2406 N N . VAL A 1 315 ? 16.223 4.212 -23.333 1.00 96.56 315 VAL A N 1
ATOM 2407 C CA . VAL A 1 315 ? 16.400 5.518 -22.691 1.00 96.56 315 VAL A CA 1
ATOM 2408 C C . VAL A 1 315 ? 16.702 6.562 -23.775 1.00 96.56 315 VAL A C 1
ATOM 2410 O O . VAL A 1 315 ? 17.780 6.491 -24.378 1.00 96.56 315 VAL A O 1
ATOM 2413 N N . PRO A 1 316 ? 15.811 7.541 -24.035 1.00 93.31 316 PRO A N 1
ATOM 2414 C CA . PRO A 1 316 ? 15.938 8.460 -25.168 1.00 93.31 316 PRO A CA 1
ATOM 2415 C C . PRO A 1 316 ? 17.247 9.250 -25.174 1.00 93.31 316 PRO A C 1
ATOM 2417 O O . PRO A 1 316 ? 17.857 9.418 -26.224 1.00 93.31 316 PRO A O 1
ATOM 2420 N N . GLU A 1 317 ? 17.722 9.663 -23.995 1.00 93.88 317 GLU A N 1
ATOM 2421 C CA . GLU A 1 317 ? 18.979 10.406 -23.830 1.00 93.88 317 GLU A CA 1
ATOM 2422 C C . GLU A 1 317 ? 20.208 9.624 -24.325 1.00 93.88 317 GLU A C 1
ATOM 2424 O O . GLU A 1 317 ? 21.180 10.218 -24.788 1.00 93.88 317 GLU A O 1
ATOM 2429 N N . TYR A 1 318 ? 20.156 8.291 -24.279 1.00 94.38 318 TYR A N 1
ATOM 2430 C CA . TYR A 1 318 ? 21.269 7.426 -24.666 1.00 94.38 318 TYR A CA 1
ATOM 2431 C C . TYR A 1 318 ? 21.050 6.699 -25.995 1.00 94.38 318 TYR A C 1
ATOM 2433 O O . TYR A 1 318 ? 21.999 6.125 -26.532 1.00 94.38 318 TYR A O 1
ATOM 2441 N N . GLY A 1 319 ? 19.815 6.669 -26.508 1.00 95.06 319 GLY A N 1
ATOM 2442 C CA . GLY A 1 319 ? 19.449 5.910 -27.708 1.00 95.06 319 GLY A CA 1
ATOM 2443 C C . GLY A 1 319 ? 19.714 4.404 -27.592 1.00 95.06 319 GLY A C 1
ATOM 2444 O O . GLY A 1 319 ? 19.920 3.742 -28.605 1.00 95.06 319 GLY A O 1
ATOM 2445 N N . LYS A 1 320 ? 19.763 3.877 -26.364 1.00 97.19 320 LYS A N 1
ATOM 2446 C CA . LYS A 1 320 ? 20.095 2.486 -26.038 1.00 97.19 320 LYS A CA 1
ATOM 2447 C C . LYS A 1 320 ? 19.108 1.923 -25.033 1.00 97.19 320 LYS A C 1
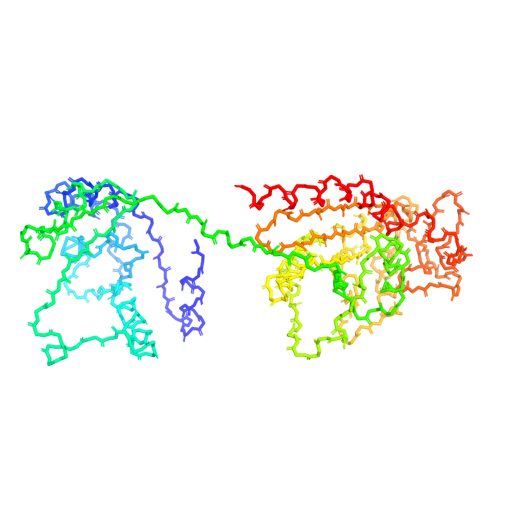ATOM 2449 O O . LYS A 1 320 ? 18.547 2.666 -24.223 1.00 97.19 320 LYS A O 1
ATOM 2454 N N . THR A 1 321 ? 18.924 0.611 -25.073 1.00 97.62 321 THR A N 1
ATOM 2455 C CA . THR A 1 321 ? 18.140 -0.112 -24.070 1.00 97.62 321 THR A CA 1
ATOM 2456 C C . THR A 1 321 ? 18.860 -0.142 -22.722 1.00 97.62 321 THR A C 1
ATOM 2458 O O . THR A 1 321 ? 20.089 -0.040 -22.663 1.00 97.62 321 THR A O 1
ATOM 2461 N N . PHE A 1 322 ? 18.134 -0.317 -21.614 1.00 95.50 322 PHE A N 1
ATOM 2462 C CA . PHE A 1 322 ? 18.784 -0.510 -20.312 1.00 95.50 322 PHE A CA 1
ATOM 2463 C C . PHE A 1 322 ? 19.736 -1.708 -20.302 1.00 95.50 322 PHE A C 1
ATOM 2465 O O . PHE A 1 322 ? 20.800 -1.630 -19.684 1.00 95.50 322 PHE A O 1
ATOM 2472 N N . ALA A 1 323 ? 19.397 -2.778 -21.022 1.00 95.00 323 ALA A N 1
ATOM 2473 C CA . ALA A 1 323 ? 20.261 -3.946 -21.138 1.00 95.00 323 ALA A CA 1
ATOM 2474 C C . ALA A 1 323 ? 21.561 -3.674 -21.916 1.00 95.00 323 ALA A C 1
ATOM 2476 O O . ALA A 1 323 ? 22.565 -4.335 -21.666 1.00 95.00 323 ALA A O 1
ATOM 2477 N N . GLU A 1 324 ? 21.583 -2.694 -22.825 1.00 97.19 324 GLU A N 1
ATOM 2478 C CA . GLU A 1 324 ? 22.806 -2.239 -23.508 1.00 97.19 324 GLU A CA 1
ATOM 2479 C C . GLU A 1 324 ? 23.628 -1.237 -22.686 1.00 97.19 324 GLU A C 1
ATOM 2481 O O . GLU A 1 324 ? 24.838 -1.120 -22.883 1.00 97.19 324 GLU A O 1
ATOM 2486 N N . LEU A 1 325 ? 22.982 -0.472 -21.800 1.00 94.62 325 LEU A N 1
ATOM 2487 C CA . LEU A 1 325 ? 23.653 0.508 -20.937 1.00 94.62 325 LEU A CA 1
ATOM 2488 C C . LEU A 1 325 ? 24.417 -0.141 -19.779 1.00 94.62 325 LEU A C 1
ATOM 2490 O O . LEU A 1 325 ? 25.370 0.449 -19.267 1.00 94.62 325 LEU A O 1
ATOM 2494 N N . GLY A 1 326 ? 24.008 -1.345 -19.377 1.00 88.94 326 GLY A N 1
ATOM 2495 C CA . GLY A 1 326 ? 24.593 -2.062 -18.252 1.00 88.94 326 GLY A CA 1
ATOM 2496 C C . GLY A 1 326 ? 24.199 -1.479 -16.890 1.00 88.94 326 GLY A C 1
ATOM 2497 O O . GLY A 1 326 ? 23.573 -0.420 -16.770 1.00 88.94 326 GLY A O 1
ATOM 2498 N N . MET A 1 327 ? 24.576 -2.195 -15.828 1.00 84.31 327 MET A N 1
ATOM 2499 C CA . MET A 1 327 ? 24.145 -1.881 -14.460 1.00 84.31 327 MET A CA 1
ATOM 2500 C C . MET A 1 327 ? 24.727 -0.566 -13.924 1.00 84.31 327 MET A C 1
ATOM 2502 O O . MET A 1 327 ? 24.024 0.160 -13.227 1.00 84.31 327 MET A O 1
ATOM 2506 N N . ASP A 1 328 ? 25.960 -0.207 -14.291 1.00 86.38 328 ASP A N 1
ATOM 2507 C CA . ASP A 1 328 ? 26.631 0.997 -13.773 1.00 86.38 328 ASP A CA 1
ATOM 2508 C C . ASP A 1 328 ? 25.913 2.297 -14.154 1.00 86.38 328 ASP A C 1
ATOM 2510 O O . ASP A 1 328 ? 25.864 3.246 -13.367 1.00 86.38 328 ASP A O 1
ATOM 2514 N N . ILE A 1 329 ? 25.369 2.357 -15.373 1.00 90.19 329 ILE A N 1
ATOM 2515 C CA . ILE A 1 329 ? 24.582 3.502 -15.838 1.00 90.19 329 ILE A CA 1
ATOM 2516 C C . ILE A 1 329 ? 23.161 3.384 -15.291 1.00 90.19 329 ILE A C 1
ATOM 2518 O O . ILE A 1 329 ? 22.656 4.342 -14.705 1.00 90.19 329 ILE A O 1
ATOM 2522 N N . LYS A 1 330 ? 22.530 2.207 -15.406 1.00 89.38 330 LYS A N 1
ATOM 2523 C CA . LYS A 1 330 ? 21.159 1.972 -14.926 1.00 89.38 330 LYS A CA 1
ATOM 2524 C C . LYS A 1 330 ? 20.982 2.357 -13.453 1.00 89.38 330 LYS A C 1
ATOM 2526 O O . LYS A 1 330 ? 20.006 3.024 -13.106 1.00 89.38 330 LYS A O 1
ATOM 2531 N N . ASN A 1 331 ? 21.941 2.014 -12.599 1.00 86.00 331 ASN A N 1
ATOM 2532 C CA . ASN A 1 331 ? 21.897 2.305 -11.164 1.00 86.00 331 ASN A CA 1
ATOM 2533 C C . ASN A 1 331 ? 22.036 3.800 -10.832 1.00 86.00 331 ASN A C 1
ATOM 2535 O O . ASN A 1 331 ? 21.862 4.177 -9.680 1.00 86.00 331 ASN A O 1
ATOM 2539 N N . LYS A 1 332 ? 22.306 4.660 -11.822 1.00 90.00 332 LYS A N 1
ATOM 2540 C CA . LYS A 1 332 ? 22.343 6.123 -11.665 1.00 90.00 332 LYS A CA 1
ATOM 2541 C C . LYS A 1 332 ? 21.092 6.818 -12.191 1.00 90.00 332 LYS A C 1
ATOM 2543 O O . LYS A 1 332 ? 20.729 7.866 -11.677 1.00 90.00 332 LYS A O 1
ATOM 2548 N N . ILE A 1 333 ? 20.454 6.266 -13.225 1.00 92.75 333 ILE A N 1
ATOM 2549 C CA . ILE A 1 333 ? 19.381 6.963 -13.962 1.00 92.75 333 ILE A CA 1
ATOM 2550 C C . ILE A 1 333 ? 18.001 6.304 -13.849 1.00 92.75 333 ILE A C 1
ATOM 2552 O O . ILE A 1 333 ? 16.998 6.884 -14.273 1.00 92.75 333 ILE A O 1
ATOM 2556 N N . SER A 1 334 ? 17.932 5.082 -13.316 1.00 92.44 334 SER A N 1
ATOM 2557 C CA . SER A 1 334 ? 16.680 4.331 -13.227 1.00 92.44 334 SER A CA 1
ATOM 2558 C C . SER A 1 334 ? 15.679 4.955 -12.251 1.00 92.44 334 SER A C 1
ATOM 2560 O O . SER A 1 334 ? 16.024 5.697 -11.335 1.00 92.44 334 SER A O 1
ATOM 2562 N N . HIS A 1 335 ? 14.414 4.586 -12.435 1.00 94.06 335 HIS A N 1
ATOM 2563 C CA . HIS A 1 335 ? 13.298 4.883 -11.538 1.00 94.06 335 HIS A CA 1
ATOM 2564 C C . HIS A 1 335 ? 13.625 4.537 -10.076 1.00 94.06 335 HIS A C 1
ATOM 2566 O O . HIS A 1 335 ? 13.386 5.351 -9.192 1.00 94.06 335 HIS A O 1
ATOM 2572 N N . ARG A 1 336 ? 14.258 3.382 -9.822 1.00 90.81 336 ARG A N 1
ATOM 2573 C CA . ARG A 1 336 ? 14.675 2.984 -8.469 1.00 90.81 336 ARG A CA 1
ATOM 2574 C C . ARG A 1 336 ? 15.767 3.885 -7.897 1.00 90.81 336 ARG A C 1
ATOM 2576 O O . ARG A 1 336 ? 15.652 4.291 -6.750 1.00 90.81 336 ARG A O 1
ATOM 2583 N N . ALA A 1 337 ? 16.789 4.227 -8.684 1.00 91.00 337 ALA A N 1
ATOM 2584 C CA . ALA A 1 337 ? 17.858 5.125 -8.235 1.00 91.00 337 ALA A CA 1
ATOM 2585 C C . ALA A 1 337 ? 17.299 6.492 -7.805 1.00 91.00 337 ALA A C 1
ATOM 2587 O O . ALA A 1 337 ? 17.621 6.990 -6.729 1.00 91.00 337 ALA A O 1
ATOM 2588 N N . LYS A 1 338 ? 16.376 7.043 -8.602 1.00 94.88 338 LYS A N 1
ATOM 2589 C CA . LYS A 1 338 ? 15.668 8.288 -8.277 1.00 94.88 338 LYS A CA 1
ATOM 2590 C C . LYS A 1 338 ? 14.777 8.151 -7.038 1.00 94.88 338 LYS A C 1
ATOM 2592 O O . LYS A 1 338 ? 14.768 9.041 -6.195 1.00 94.88 338 LYS A O 1
ATOM 2597 N N . ALA A 1 339 ? 14.041 7.045 -6.904 1.00 95.56 339 ALA A N 1
ATOM 2598 C CA . ALA A 1 339 ? 13.195 6.799 -5.734 1.00 95.56 339 ALA A CA 1
ATOM 2599 C C . ALA A 1 339 ? 14.033 6.689 -4.451 1.00 95.56 339 ALA A C 1
ATOM 2601 O O . ALA A 1 339 ? 13.664 7.253 -3.427 1.00 95.56 339 ALA A O 1
ATOM 2602 N N . ILE A 1 340 ? 15.193 6.032 -4.520 1.00 92.44 340 ILE A N 1
ATOM 2603 C CA . ILE A 1 340 ? 16.163 5.953 -3.423 1.00 92.44 340 ILE A CA 1
ATOM 2604 C C . ILE A 1 340 ? 16.672 7.344 -3.031 1.00 92.44 340 ILE A C 1
ATOM 2606 O O . ILE A 1 340 ? 16.729 7.654 -1.844 1.00 92.44 340 ILE A O 1
ATOM 2610 N N . GLU A 1 341 ? 17.026 8.194 -3.995 1.00 93.12 341 GLU A N 1
ATOM 2611 C CA . GLU A 1 341 ? 17.485 9.559 -3.712 1.00 93.12 341 GLU A CA 1
ATOM 2612 C C . GLU A 1 341 ? 16.406 10.376 -2.982 1.00 93.12 341 GLU A C 1
ATOM 2614 O O . GLU A 1 341 ? 16.682 10.998 -1.951 1.00 93.12 341 GLU A O 1
ATOM 2619 N N . LEU A 1 342 ? 15.155 10.297 -3.454 1.00 95.56 342 LEU A N 1
ATOM 2620 C CA . LEU A 1 342 ? 14.004 10.910 -2.785 1.00 95.56 342 LEU A CA 1
ATOM 2621 C C . LEU A 1 342 ? 13.811 10.360 -1.366 1.00 95.56 342 LEU A C 1
ATOM 2623 O O . LEU A 1 342 ? 13.605 11.147 -0.440 1.00 95.56 342 LEU A O 1
ATOM 2627 N N . LEU A 1 343 ? 13.919 9.040 -1.184 1.00 94.69 343 LEU A N 1
ATOM 2628 C CA . LEU A 1 343 ? 13.804 8.376 0.116 1.00 94.69 343 LEU A CA 1
ATOM 2629 C C . LEU A 1 343 ? 14.857 8.899 1.098 1.00 94.69 343 LEU A C 1
ATOM 2631 O O . LEU A 1 343 ? 14.533 9.331 2.202 1.00 94.69 343 LEU A O 1
ATOM 2635 N N . VAL A 1 344 ? 16.125 8.908 0.680 1.00 91.50 344 VAL A N 1
ATOM 2636 C CA . VAL A 1 344 ? 17.258 9.340 1.508 1.00 91.50 344 VAL A CA 1
ATOM 2637 C C . VAL A 1 344 ? 17.140 10.818 1.876 1.00 91.50 344 VAL A C 1
ATOM 2639 O O . VAL A 1 344 ? 17.460 11.181 3.006 1.00 91.50 344 VAL A O 1
ATOM 2642 N N . SER A 1 345 ? 16.638 11.666 0.971 1.00 93.81 345 SER A N 1
ATOM 2643 C CA . SER A 1 345 ? 16.421 13.091 1.257 1.00 93.81 345 SER A CA 1
ATOM 2644 C C . SER A 1 345 ? 15.370 13.348 2.347 1.00 93.81 345 SER A C 1
ATOM 2646 O O . SER A 1 345 ? 15.448 14.355 3.048 1.00 93.81 345 SER A O 1
ATOM 2648 N N . GLN A 1 346 ? 14.408 12.434 2.512 1.00 94.31 346 GLN A N 1
ATOM 2649 C CA . GLN A 1 346 ? 13.312 12.546 3.480 1.00 94.31 346 GLN A CA 1
ATOM 2650 C C . GLN A 1 346 ? 13.548 11.728 4.757 1.00 94.31 346 GLN A C 1
ATOM 2652 O O . GLN A 1 346 ? 12.876 11.946 5.763 1.00 94.31 346 GLN A O 1
ATOM 2657 N N . TRP A 1 347 ? 14.543 10.839 4.743 1.00 89.62 347 TRP A N 1
ATOM 2658 C CA . TRP A 1 347 ? 14.868 9.914 5.826 1.00 89.62 347 TRP A CA 1
ATOM 2659 C C . TRP A 1 347 ? 15.063 10.584 7.193 1.00 89.62 347 TRP A C 1
ATOM 2661 O O . TRP A 1 347 ? 14.461 10.166 8.178 1.00 89.62 347 TRP A O 1
ATOM 2671 N N . GLU A 1 348 ? 15.900 11.624 7.274 1.00 88.19 348 GLU A N 1
ATOM 2672 C CA . GLU A 1 348 ? 16.209 12.278 8.559 1.00 88.19 348 GLU A CA 1
ATOM 2673 C C . GLU A 1 348 ? 14.974 12.981 9.138 1.00 88.19 348 GLU A C 1
ATOM 2675 O O . GLU A 1 348 ? 14.760 12.971 10.346 1.00 88.19 348 GLU A O 1
ATOM 2680 N N . LYS A 1 349 ? 14.129 13.557 8.272 1.00 90.00 349 LYS A N 1
ATOM 2681 C CA . LYS A 1 349 ? 12.882 14.201 8.690 1.00 90.00 349 LYS A CA 1
ATOM 2682 C C . LYS A 1 349 ? 11.909 13.161 9.246 1.00 90.00 349 LYS A C 1
ATOM 2684 O O . LYS A 1 349 ? 11.422 13.323 10.358 1.00 90.00 349 LYS A O 1
ATOM 2689 N N . TRP A 1 350 ? 11.683 12.088 8.493 1.00 90.69 350 TRP A N 1
ATOM 2690 C CA . TRP A 1 350 ? 10.752 11.035 8.883 1.00 90.69 350 TRP A CA 1
ATOM 2691 C C . TRP A 1 350 ? 11.196 10.326 10.166 1.00 90.69 350 TRP A C 1
ATOM 2693 O O . TRP A 1 350 ? 10.417 10.191 11.100 1.00 90.69 350 TRP A O 1
ATOM 2703 N N . THR A 1 351 ? 12.476 9.961 10.283 1.00 85.94 351 THR A N 1
ATOM 2704 C CA . THR A 1 351 ? 12.986 9.331 11.516 1.00 85.94 351 THR A CA 1
ATOM 2705 C C . THR A 1 351 ? 12.961 10.271 12.722 1.00 85.94 351 THR A C 1
ATOM 2707 O O . THR A 1 351 ? 12.803 9.807 13.848 1.00 85.94 351 THR A O 1
ATOM 2710 N N . HIS A 1 352 ? 13.078 11.588 12.527 1.00 83.88 352 HIS A N 1
ATOM 2711 C CA . HIS A 1 352 ? 12.877 12.553 13.605 1.00 83.88 352 HIS A CA 1
ATOM 2712 C C . HIS A 1 352 ? 11.416 12.612 14.070 1.00 83.88 352 HIS A C 1
ATOM 2714 O O . HIS A 1 352 ? 11.179 12.637 15.274 1.00 83.88 352 HIS A O 1
ATOM 2720 N N . GLU A 1 353 ? 10.458 12.592 13.139 1.00 83.69 353 GLU A N 1
ATOM 2721 C CA . GLU A 1 353 ? 9.018 12.568 13.438 1.00 83.69 353 GLU A CA 1
ATOM 2722 C C . GLU A 1 353 ? 8.623 11.298 14.207 1.00 83.69 353 GLU A C 1
ATOM 2724 O O . GLU A 1 353 ? 7.909 11.404 15.200 1.00 83.69 353 GLU A O 1
ATOM 2729 N N . LEU A 1 354 ? 9.180 10.133 13.846 1.00 79.12 354 LEU A N 1
ATOM 2730 C CA . LEU A 1 354 ? 8.951 8.875 14.574 1.00 79.12 354 LEU A CA 1
ATOM 2731 C C . LEU A 1 354 ? 9.311 8.969 16.063 1.00 79.12 354 LEU A C 1
ATOM 2733 O O . LEU A 1 354 ? 8.555 8.502 16.912 1.00 79.12 354 LEU A O 1
ATOM 2737 N N . ASN A 1 355 ? 10.442 9.604 16.382 1.00 69.94 355 ASN A N 1
ATOM 2738 C CA . ASN A 1 355 ? 10.926 9.734 17.759 1.00 69.94 355 ASN A CA 1
ATOM 2739 C C . ASN A 1 355 ? 10.180 10.815 18.566 1.00 69.94 355 ASN A C 1
ATOM 2741 O O . ASN A 1 355 ? 10.301 10.848 19.784 1.00 69.94 355 ASN A O 1
ATOM 2745 N N . GLN A 1 356 ? 9.442 11.725 17.917 1.00 60.22 356 GLN A N 1
ATOM 2746 C CA . GLN A 1 356 ? 8.642 12.747 18.611 1.00 60.22 356 GLN A CA 1
ATOM 2747 C C . GLN A 1 356 ? 7.259 12.240 19.027 1.00 60.22 356 GLN A C 1
ATOM 2749 O O . GLN A 1 356 ? 6.667 12.787 19.949 1.00 60.22 356 GLN A O 1
ATOM 2754 N N . THR A 1 357 ? 6.751 11.188 18.385 1.00 51.69 357 THR A N 1
ATOM 2755 C CA . THR A 1 357 ? 5.518 10.493 18.792 1.00 51.69 357 THR A CA 1
ATOM 2756 C C . THR A 1 357 ? 5.651 9.706 20.105 1.00 51.69 357 THR A C 1
ATOM 2758 O O . THR A 1 357 ? 4.662 9.142 20.570 1.00 51.69 357 THR A O 1
ATOM 2761 N N . GLU A 1 358 ? 6.849 9.653 20.703 1.00 44.34 358 GLU A N 1
ATOM 2762 C CA . GLU A 1 358 ? 7.115 9.013 22.000 1.00 44.34 358 GLU A CA 1
ATOM 2763 C C . GLU A 1 358 ? 6.888 9.936 23.225 1.00 44.34 358 GLU A C 1
ATOM 2765 O O . GLU A 1 358 ? 6.826 9.420 24.345 1.00 44.34 358 GLU A O 1
ATOM 2770 N N . GLU A 1 359 ? 6.744 11.261 23.043 1.00 32.50 359 GLU A N 1
ATOM 2771 C CA . GLU A 1 359 ? 6.446 12.255 24.108 1.00 32.50 359 GLU A CA 1
ATOM 2772 C C . GLU A 1 359 ? 4.968 12.678 24.130 1.00 32.50 359 GLU A C 1
ATOM 2774 O O . GLU A 1 359 ? 4.414 12.805 25.254 1.00 32.50 359 GLU A O 1
#

Sequence (359 aa):
SKVYPKTMHDKNKDIEVFDIACPKFVLIVERNQSDTKEAEEVVRETLRPLEGTKVDTVILGCTHYPLLRQTIQKVVGANVTLIDSGAETVSSVSALLDYCKLSETPESNPEPTLEIYTTGEASLFEEIAENWLNRTGLKVKKVTLKEEVKPVELKKEIVIATNNVGKAKEFAEIFEPKGYSVKTLRDFPELEEVEETGKTFEENARLKAETIANELQTIVLADDSGLCVDALDGQPGVYSARFAGEPKSDAANNAKLLSELGGLVGEERSAHFTCCLVLAAPNSESLVVQAECPGQIATLPAGDSGFGYDPLFVVPEYGKTFAELGMDIKNKISHRAKAIELLVSQWEKWTHELNQTEE

Foldseek 3Di:
DCVVVVVVCVVPVPDDDDDFDLPVLQVCLLVVNLPPPVVLVSLLVRCVVCPPPPAQEDEPPDPSCVSNVVSNCVNNDVRHHYHYPVVVVVVVVVVVCVVVVNDDDCVRCVDDDDAAEDCDDFVSCQVSCCVVVVHPDHHYYYDDDDPPPDQQPADLEEEEADPDPVVQVVVCVVSVVVPHHYHYVVVPVVDDDQDQPDPAQQSRQCSRQQVVQQVVQYKYKYKQKAKFWVLVVGPPHSCQQARQHPPGDLVSSLVVLLVVCPPPDDCNQKMKMKMWMWIDHHPADIDIFMFIQIFGFANDFDADADTRRQRGTARPVVRHGNRNVHDVVCCCRHRVVVRVVVCSVCVVVRVVVSVVVND